Protein AF-A0A954YQ35-F1 (afdb_monomer_lite)

Secondary structure (DSSP, 8-state):
----------------------S--EEE--EEEESSEEETT---S-EEEEEEEEEGGGEEEEEEEETTBPPSEEEE-TTSEEEEEEEHHHHHTT--SEEEEEEEEEEETTS-EEEEEEEEEEEPP-PPPPP------------------PPPPPPPHHHHHHHHHHHHHHHHHHHHHHHHHHHH--HHHHHHHHHHHHHHHHHHHHHHHHTPPPS-S--STT--SSHHHHHHHHHHHHHHTS-HHHHHHHHHHHHHHHHHHHHHHTTT---HHHHHHHHHHHHHHHHHHHHHHHHHHHTT-----SSS-HHHHHHHHHS-S--TTSTTHHHHHHHHHHHTTS---TTHHHHHHT-

pLDDT: mean 74.59, std 22.52, range [25.97, 98.75]

Structure (mmCIF, N/CA/C/O backbone):
data_AF-A0A954YQ35-F1
#
_entry.id   AF-A0A954YQ35-F1
#
loop_
_atom_site.group_PDB
_atom_site.id
_atom_site.type_symbol
_atom_site.label_atom_id
_atom_site.label_alt_id
_atom_site.label_comp_id
_atom_site.label_asym_id
_atom_site.label_entity_id
_atom_site.label_seq_id
_atom_site.pdbx_PDB_ins_code
_atom_site.Cartn_x
_atom_site.Cartn_y
_atom_site.Cartn_z
_atom_site.occupancy
_atom_site.B_iso_or_equiv
_atom_site.auth_seq_id
_atom_site.auth_comp_id
_atom_site.auth_asym_id
_atom_site.auth_atom_id
_atom_site.pdbx_PDB_model_num
ATOM 1 N N . MET A 1 1 ? -97.016 19.511 -21.314 1.00 40.81 1 MET A N 1
ATOM 2 C CA . MET A 1 1 ? -96.467 18.906 -22.547 1.00 40.81 1 MET A CA 1
ATOM 3 C C . MET A 1 1 ? -95.152 19.591 -22.898 1.00 40.81 1 MET A C 1
ATOM 5 O O . MET A 1 1 ? -95.146 20.772 -23.203 1.00 40.81 1 MET A O 1
ATOM 9 N N . ILE A 1 2 ? -94.066 18.837 -22.720 1.00 43.50 2 ILE A N 1
ATOM 10 C CA . ILE A 1 2 ? -92.716 18.915 -23.306 1.00 43.50 2 ILE A CA 1
ATOM 11 C C . ILE A 1 2 ? -92.396 20.180 -24.131 1.00 43.50 2 ILE A C 1
ATOM 13 O O . ILE A 1 2 ? -92.925 20.364 -25.224 1.00 43.50 2 ILE A O 1
ATOM 17 N N . ARG A 1 3 ? -91.416 20.975 -23.680 1.00 43.41 3 ARG A N 1
ATOM 18 C CA . ARG A 1 3 ? -90.643 21.870 -24.557 1.00 43.41 3 ARG A CA 1
ATOM 19 C C . ARG A 1 3 ? -89.175 21.457 -24.540 1.00 43.41 3 ARG A C 1
ATOM 21 O O . ARG A 1 3 ? -88.519 21.494 -23.506 1.00 43.41 3 ARG A O 1
ATOM 28 N N . ARG A 1 4 ? -88.715 21.032 -25.719 1.00 45.62 4 ARG A N 1
ATOM 29 C CA . ARG A 1 4 ? -87.319 20.786 -26.091 1.00 45.62 4 ARG A CA 1
ATOM 30 C C . ARG A 1 4 ? -86.504 22.066 -25.893 1.00 45.62 4 ARG A C 1
ATOM 32 O O . ARG A 1 4 ? -86.928 23.113 -26.377 1.00 45.62 4 ARG A O 1
ATOM 39 N N . LEU A 1 5 ? -85.329 21.962 -25.277 1.00 38.88 5 LEU A N 1
ATOM 40 C CA . LEU A 1 5 ? -84.285 22.976 -25.393 1.00 38.88 5 LEU A CA 1
ATOM 41 C C . LEU A 1 5 ? -83.022 22.319 -25.951 1.00 38.88 5 LEU A C 1
ATOM 43 O O . LEU A 1 5 ? -82.557 21.294 -25.460 1.00 38.88 5 LEU A O 1
ATOM 47 N N . LEU A 1 6 ? -82.566 22.909 -27.049 1.00 38.19 6 LEU A N 1
ATOM 48 C CA . LEU A 1 6 ? -81.421 22.563 -27.875 1.00 38.19 6 LEU A CA 1
ATOM 49 C C . LEU A 1 6 ? -80.132 22.868 -27.090 1.00 38.19 6 LEU A C 1
ATOM 51 O O . LEU A 1 6 ? -79.944 24.007 -26.668 1.00 38.19 6 LEU A O 1
ATOM 55 N N . LEU A 1 7 ? -79.258 21.880 -26.891 1.00 36.44 7 LEU A N 1
ATOM 56 C CA . LEU A 1 7 ? -77.925 22.083 -26.315 1.00 36.44 7 LEU A CA 1
ATOM 57 C C . LEU A 1 7 ? -76.909 22.142 -27.459 1.00 36.44 7 LEU A C 1
ATOM 59 O O . LEU A 1 7 ? -76.747 21.185 -28.216 1.00 36.44 7 LEU A O 1
ATOM 63 N N . LEU A 1 8 ? -76.308 23.322 -27.611 1.00 36.72 8 LEU A N 1
ATOM 64 C CA . LEU A 1 8 ? -75.312 23.664 -28.617 1.00 36.72 8 LEU A CA 1
ATOM 65 C C . LEU A 1 8 ? -73.963 23.031 -28.246 1.00 36.72 8 LEU A C 1
ATOM 67 O O . LEU A 1 8 ? -73.513 23.138 -27.108 1.00 36.72 8 LEU A O 1
ATOM 71 N N . VAL A 1 9 ? -73.321 22.404 -29.226 1.00 37.88 9 VAL A N 1
ATOM 72 C CA . VAL A 1 9 ? -71.938 21.926 -29.155 1.00 37.88 9 VAL A CA 1
ATOM 73 C C . VAL A 1 9 ? -70.991 23.097 -29.430 1.00 37.88 9 VAL A C 1
ATOM 75 O O . VAL A 1 9 ? -71.122 23.765 -30.453 1.00 37.88 9 VAL A O 1
ATOM 78 N N . THR A 1 10 ? -69.996 23.286 -28.566 1.00 36.56 10 THR A N 1
ATOM 79 C CA . THR A 1 10 ? -68.746 24.008 -28.859 1.00 36.56 10 THR A CA 1
ATOM 80 C C . THR A 1 10 ? -67.579 23.173 -28.323 1.00 36.56 10 THR A C 1
ATOM 82 O O . THR A 1 10 ? -67.626 22.806 -27.147 1.00 36.56 10 THR A O 1
ATOM 85 N N . PRO A 1 11 ? -66.551 22.838 -29.126 1.00 39.44 11 PRO A N 1
ATOM 86 C CA . PRO A 1 11 ? -65.406 22.070 -28.652 1.00 39.44 11 PRO A CA 1
ATOM 87 C C . PRO A 1 11 ? -64.183 22.963 -28.362 1.00 39.44 11 PRO A C 1
ATOM 89 O O . PRO A 1 11 ? -64.094 24.077 -28.869 1.00 39.44 11 PRO A O 1
ATOM 92 N N . PHE A 1 12 ? -63.226 22.389 -27.618 1.00 33.44 12 PHE A N 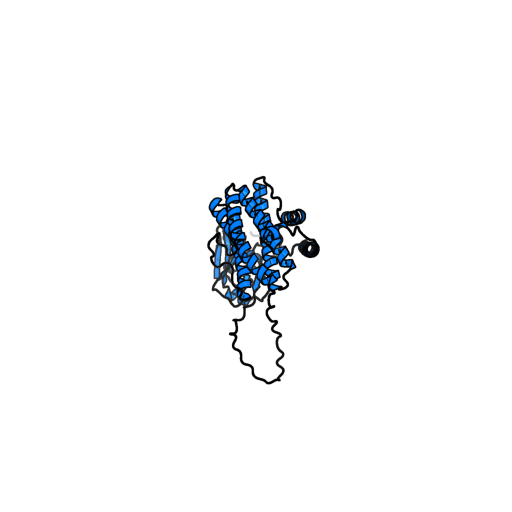1
ATOM 93 C CA . PHE A 1 12 ? -61.876 22.891 -27.291 1.00 33.44 12 PHE A CA 1
ATOM 94 C C . PHE A 1 12 ? -61.838 24.142 -26.388 1.00 33.44 12 PHE A C 1
ATOM 96 O O . PHE A 1 12 ? -62.494 25.139 -26.635 1.00 33.44 12 PHE A O 1
ATOM 103 N N . LEU A 1 13 ? -61.098 24.160 -25.279 1.00 32.53 13 LEU A N 1
ATOM 104 C CA . LEU A 1 13 ? -59.675 23.848 -25.179 1.00 32.53 13 LEU A CA 1
ATOM 105 C C . LEU A 1 13 ? -59.374 23.383 -23.738 1.00 32.53 13 LEU A C 1
ATOM 107 O O . LEU A 1 13 ? -59.338 24.196 -22.817 1.00 32.53 13 LEU A O 1
ATOM 111 N N . ALA A 1 14 ? -59.177 22.082 -23.516 1.00 35.38 14 ALA A N 1
ATOM 112 C CA . ALA A 1 14 ? -58.508 21.635 -22.299 1.00 35.38 14 ALA A CA 1
ATOM 113 C C . ALA A 1 14 ? -57.013 21.821 -22.548 1.00 35.38 14 ALA A C 1
ATOM 115 O O . ALA A 1 14 ? -56.425 21.105 -23.359 1.00 35.38 14 ALA A O 1
ATOM 116 N N . ALA A 1 15 ? -56.421 22.825 -21.903 1.00 36.75 15 ALA A N 1
ATOM 117 C CA . ALA A 1 15 ? -54.980 22.912 -21.770 1.00 36.75 15 ALA A CA 1
ATOM 118 C C . ALA A 1 15 ? -54.527 21.655 -21.020 1.00 36.75 15 ALA A C 1
ATOM 120 O O . ALA A 1 15 ? -54.595 21.582 -19.794 1.00 36.75 15 ALA A O 1
ATOM 121 N N . ALA A 1 16 ? -54.123 20.635 -21.774 1.00 36.16 16 ALA A N 1
ATOM 122 C CA . ALA A 1 16 ? -53.256 19.611 -21.247 1.00 36.16 16 ALA A CA 1
ATOM 123 C C . ALA A 1 16 ? -51.996 20.351 -20.801 1.00 36.16 16 ALA A C 1
ATOM 125 O O . ALA A 1 16 ? -51.229 20.843 -21.632 1.00 36.16 16 ALA A O 1
ATOM 126 N N . PHE A 1 17 ? -51.791 20.447 -19.489 1.00 36.22 17 PHE A N 1
ATOM 127 C CA . PHE A 1 17 ? -50.433 20.456 -18.983 1.00 36.22 17 PHE A CA 1
ATOM 128 C C . PHE A 1 17 ? -49.830 19.137 -19.454 1.00 36.22 17 PHE A C 1
ATOM 130 O O . PHE A 1 17 ? -49.983 18.090 -18.830 1.00 36.22 17 PHE A O 1
ATOM 137 N N . VAL A 1 18 ? -49.201 19.189 -20.625 1.00 38.31 18 VAL A N 1
ATOM 138 C CA . VAL A 1 18 ? -48.109 18.294 -20.942 1.00 38.31 18 VAL A CA 1
ATO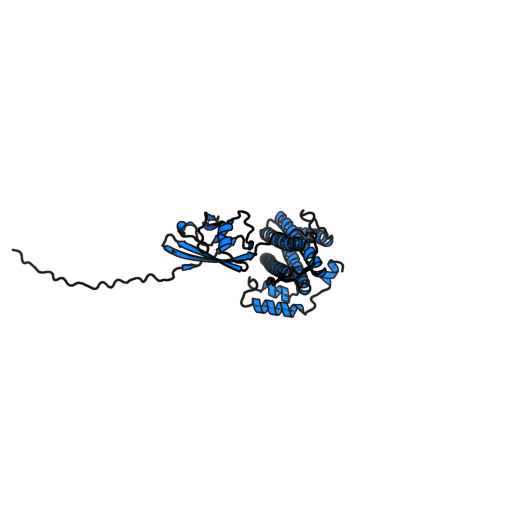M 139 C C . VAL A 1 18 ? -47.094 18.613 -19.857 1.00 38.31 18 VAL A C 1
ATOM 141 O O . VAL A 1 18 ? -46.374 19.606 -19.944 1.00 38.31 18 VAL A O 1
ATOM 144 N N . ASN A 1 19 ? -47.102 17.825 -18.780 1.00 38.88 19 ASN A N 1
ATOM 145 C CA . ASN A 1 19 ? -45.881 17.627 -18.026 1.00 38.88 19 ASN A CA 1
ATOM 146 C C . ASN A 1 19 ? -44.931 17.066 -19.073 1.00 38.88 19 ASN A C 1
ATOM 148 O O . ASN A 1 19 ? -45.033 15.899 -19.451 1.00 38.88 19 ASN A O 1
ATOM 152 N N . GLY A 1 20 ? -44.129 17.959 -19.656 1.00 36.94 20 GLY A N 1
ATOM 153 C CA . GLY A 1 20 ? -43.017 17.559 -20.483 1.00 36.94 20 GLY A CA 1
ATOM 154 C C . GLY A 1 20 ? -42.281 16.534 -19.652 1.00 36.94 20 GLY A C 1
ATOM 155 O O . GLY A 1 20 ? -41.862 16.850 -18.538 1.00 36.94 20 GLY A O 1
ATOM 156 N N . ALA A 1 21 ? -42.227 15.300 -20.151 1.00 40.00 21 ALA A N 1
ATOM 157 C CA . ALA A 1 21 ? -41.227 14.359 -19.709 1.00 40.00 21 ALA A CA 1
ATOM 158 C C . ALA A 1 21 ? -39.920 15.143 -19.780 1.00 40.00 21 ALA A C 1
ATOM 160 O O . ALA A 1 21 ? -39.483 15.532 -20.868 1.00 40.00 21 ALA A O 1
ATOM 161 N N . ARG A 1 22 ? -39.401 15.527 -18.612 1.00 44.22 22 ARG A N 1
ATOM 162 C CA . ARG A 1 22 ? -38.075 16.100 -18.546 1.00 44.22 22 ARG A CA 1
ATOM 163 C C . ARG A 1 22 ? -37.179 14.989 -19.064 1.00 44.22 22 ARG A C 1
ATOM 165 O O . ARG A 1 22 ? -37.134 13.906 -18.496 1.00 44.22 22 ARG A O 1
ATOM 172 N N . ALA A 1 23 ? -36.554 15.237 -20.207 1.00 43.75 23 ALA A N 1
ATOM 173 C CA . ALA A 1 23 ? -35.266 14.630 -20.449 1.00 43.75 23 ALA A CA 1
ATOM 174 C C . ALA A 1 23 ? -34.418 14.964 -19.214 1.00 43.75 23 ALA A C 1
ATOM 176 O O . ALA A 1 23 ? -34.401 16.139 -18.836 1.00 43.75 23 ALA A O 1
ATOM 177 N N . ASP A 1 24 ? -33.783 13.950 -18.622 1.00 53.06 24 ASP A N 1
ATOM 178 C CA . ASP A 1 24 ? -32.748 14.072 -17.581 1.00 53.06 24 ASP A CA 1
ATOM 179 C C . ASP A 1 24 ? -33.171 13.910 -16.100 1.00 53.06 24 ASP A C 1
ATOM 181 O O . ASP A 1 24 ? -32.799 14.727 -15.267 1.00 53.06 24 ASP A O 1
ATOM 185 N N . ASP A 1 25 ? -33.885 12.834 -15.740 1.00 66.31 25 ASP A N 1
ATOM 186 C CA . ASP A 1 25 ? -33.857 12.317 -14.352 1.00 66.31 25 ASP A CA 1
ATOM 187 C C . ASP A 1 25 ? -33.024 11.020 -14.317 1.00 66.31 25 ASP A C 1
ATOM 189 O O . ASP A 1 25 ? -33.537 9.913 -14.127 1.00 66.31 25 ASP A O 1
ATOM 193 N N . THR A 1 26 ? -31.722 11.162 -14.584 1.00 71.56 26 THR A N 1
ATOM 194 C CA . THR A 1 26 ? -30.732 10.095 -14.388 1.00 71.56 26 THR A CA 1
ATOM 195 C C . THR A 1 26 ? -30.228 10.143 -12.948 1.00 71.56 26 THR A C 1
ATOM 197 O O . THR A 1 26 ? -29.709 11.161 -12.490 1.00 71.56 26 THR A O 1
ATOM 200 N N . VAL A 1 27 ? -30.372 9.036 -12.226 1.00 80.25 27 VAL A N 1
ATOM 201 C CA . VAL A 1 27 ? -29.815 8.846 -10.887 1.00 80.25 27 VAL A CA 1
ATOM 202 C C . VAL A 1 27 ? -28.359 8.418 -11.026 1.00 80.25 27 VAL A C 1
ATOM 204 O O . VAL A 1 27 ? -28.076 7.315 -11.492 1.00 80.25 27 VAL A O 1
ATOM 207 N N . TYR A 1 28 ? -27.433 9.282 -10.619 1.00 85.69 28 TYR A N 1
ATOM 208 C CA . TYR A 1 28 ? -26.022 8.916 -10.558 1.00 85.69 28 TYR A CA 1
ATOM 209 C C . TYR A 1 28 ? -25.751 8.066 -9.319 1.00 85.69 28 TYR A C 1
ATOM 211 O O . TYR A 1 28 ? -26.199 8.417 -8.227 1.00 85.69 28 TYR A O 1
ATOM 219 N N . ILE A 1 29 ? -25.057 6.950 -9.517 1.00 84.44 29 ILE A N 1
ATOM 220 C CA . ILE A 1 29 ? -24.751 5.959 -8.484 1.00 84.44 29 ILE A CA 1
ATOM 221 C C . ILE A 1 29 ? -23.240 5.760 -8.390 1.00 84.44 29 ILE A C 1
ATOM 223 O O . ILE A 1 29 ? -22.529 5.845 -9.398 1.00 84.44 29 ILE A O 1
ATOM 227 N N . ASP A 1 30 ? -22.755 5.456 -7.193 1.00 81.44 30 ASP A N 1
ATOM 228 C CA . ASP A 1 30 ? -21.366 5.062 -7.001 1.00 81.44 30 ASP A CA 1
ATOM 229 C C . ASP A 1 30 ? -21.195 3.618 -7.464 1.00 81.44 30 ASP A C 1
ATOM 231 O O . ASP A 1 30 ? -21.987 2.731 -7.126 1.00 81.44 30 ASP A O 1
ATOM 235 N N . VAL A 1 31 ? -20.148 3.367 -8.252 1.00 85.94 31 VAL A N 1
ATOM 236 C CA . VAL A 1 31 ? -19.819 2.026 -8.734 1.00 85.94 31 VAL A CA 1
ATOM 237 C C . VAL A 1 31 ? -18.349 1.718 -8.505 1.00 85.94 31 VAL A C 1
ATOM 239 O O . VAL A 1 31 ? -17.490 2.579 -8.653 1.00 85.94 31 VAL A O 1
ATOM 242 N N . GLN A 1 32 ? -18.067 0.469 -8.146 1.00 87.12 32 GLN A N 1
ATOM 243 C CA . GLN A 1 32 ? -16.709 -0.042 -7.994 1.00 87.12 32 GLN A CA 1
ATOM 244 C C . GLN A 1 32 ? -16.572 -1.356 -8.760 1.00 87.12 32 GLN A C 1
ATOM 246 O O . GLN A 1 32 ? -17.293 -2.326 -8.497 1.00 87.12 32 GLN A O 1
ATOM 251 N N . ILE A 1 33 ? -15.629 -1.403 -9.695 1.00 91.06 33 ILE A N 1
ATOM 252 C CA . ILE A 1 33 ? -15.391 -2.541 -10.579 1.00 91.06 33 ILE A CA 1
ATOM 253 C C . ILE A 1 33 ? -14.210 -3.356 -10.060 1.00 91.06 33 ILE A C 1
ATOM 255 O O . ILE A 1 33 ? -13.126 -2.852 -9.779 1.00 91.06 33 ILE A O 1
ATOM 259 N N . SER A 1 34 ? -14.431 -4.661 -9.921 1.00 85.12 34 SER A N 1
ATOM 260 C CA . SER A 1 34 ? -13.433 -5.629 -9.470 1.00 85.12 34 SER A CA 1
ATOM 261 C C . SER A 1 34 ? -13.343 -6.809 -10.444 1.00 85.12 34 SER A C 1
ATOM 263 O O . SER A 1 34 ? -14.370 -7.419 -10.738 1.00 85.12 34 SER A O 1
ATOM 265 N N . PRO A 1 35 ? -12.149 -7.194 -10.918 1.00 85.56 35 PRO A N 1
ATOM 266 C CA . PRO A 1 35 ? -10.861 -6.580 -10.605 1.00 85.56 35 PRO A CA 1
ATOM 267 C C . PRO A 1 35 ? -10.713 -5.194 -11.254 1.00 85.56 35 PRO A C 1
ATOM 269 O O . PRO A 1 35 ? -11.232 -4.950 -12.339 1.00 85.56 35 PRO A O 1
ATOM 272 N N . SER A 1 36 ? -9.960 -4.306 -10.601 1.00 78.44 36 SER A N 1
ATOM 273 C CA . SER A 1 36 ? -9.600 -2.988 -11.147 1.00 78.44 36 SER A CA 1
ATOM 274 C C . SER A 1 36 ? -8.485 -3.061 -12.199 1.00 78.44 36 SER A C 1
ATOM 276 O O . SER A 1 36 ? -8.171 -2.063 -12.843 1.00 78.44 36 SER A O 1
ATOM 278 N N . ASN A 1 37 ? -7.898 -4.247 -12.399 1.00 73.88 37 ASN A N 1
ATOM 279 C CA . ASN A 1 37 ? -6.911 -4.545 -13.430 1.00 73.88 37 ASN A CA 1
ATOM 280 C C . ASN A 1 37 ? -7.372 -5.753 -14.256 1.00 73.88 37 ASN A C 1
ATOM 282 O O . ASN A 1 37 ? -7.660 -6.811 -13.696 1.00 73.88 37 ASN A O 1
ATOM 286 N N . ILE A 1 38 ? -7.386 -5.617 -15.579 1.00 75.25 38 ILE A N 1
ATOM 287 C CA . ILE A 1 38 ? -7.663 -6.701 -16.526 1.00 75.25 38 ILE A CA 1
ATOM 288 C C . ILE A 1 38 ? -6.468 -6.841 -17.463 1.00 75.25 38 ILE A C 1
ATOM 290 O O . ILE A 1 38 ? -6.041 -5.864 -18.072 1.00 75.25 38 ILE A O 1
ATOM 294 N N . VAL A 1 39 ? -5.934 -8.056 -17.590 1.00 74.25 39 VAL A N 1
ATOM 295 C CA . VAL A 1 39 ? -4.918 -8.385 -18.597 1.00 74.25 39 VAL A CA 1
ATOM 296 C C . VAL A 1 39 ? -5.623 -9.049 -19.771 1.00 74.25 39 VAL A C 1
ATOM 298 O O . VAL A 1 39 ? -6.208 -10.115 -19.604 1.00 74.25 39 VAL A O 1
ATOM 301 N N . LEU A 1 40 ? -5.583 -8.415 -20.943 1.00 72.50 40 LEU A N 1
ATOM 302 C CA . LEU A 1 40 ? -6.211 -8.946 -22.153 1.00 72.50 40 LEU A CA 1
ATOM 303 C C . LEU A 1 40 ? -5.578 -10.288 -22.530 1.00 72.50 40 LEU A C 1
ATOM 305 O O . LEU A 1 40 ? -4.365 -10.435 -22.435 1.00 72.50 40 LEU A O 1
ATOM 309 N N . GLY A 1 41 ? -6.384 -11.256 -22.966 1.00 66.00 41 GLY A N 1
ATOM 310 C CA . GLY A 1 41 ? -5.882 -12.560 -23.422 1.00 66.00 41 GLY A CA 1
ATOM 311 C C . GLY A 1 41 ? -5.583 -13.558 -22.297 1.00 66.00 41 GLY A C 1
ATOM 312 O O . GLY A 1 41 ? -5.393 -14.744 -22.569 1.00 66.00 41 GLY A O 1
ATOM 313 N N . LEU A 1 42 ? -5.632 -13.121 -21.033 1.00 62.91 42 LEU A N 1
ATOM 314 C CA . LEU A 1 42 ? -5.534 -13.973 -19.847 1.00 62.91 42 LEU A CA 1
ATOM 315 C C . LEU A 1 42 ? -6.900 -14.098 -19.152 1.00 62.91 42 LEU A C 1
ATOM 317 O O . LEU A 1 42 ? -7.080 -13.675 -18.005 1.00 62.91 42 LEU A O 1
ATOM 321 N N . ASP A 1 43 ? -7.856 -14.745 -19.826 1.00 64.69 43 ASP A N 1
ATOM 322 C CA . ASP A 1 43 ? -9.132 -15.118 -19.208 1.00 64.69 43 ASP A CA 1
ATOM 323 C C . ASP A 1 43 ? -8.922 -16.315 -18.263 1.00 64.69 43 ASP A C 1
ATOM 325 O O . ASP A 1 43 ? -8.722 -17.456 -18.686 1.00 64.69 43 ASP A O 1
ATOM 329 N N . LYS A 1 44 ? -8.968 -16.056 -16.952 1.00 60.69 44 LYS A N 1
ATOM 330 C CA . LYS A 1 44 ? -8.910 -17.096 -15.907 1.00 60.69 44 LYS A CA 1
ATOM 331 C C . LYS A 1 44 ? -10.296 -17.660 -15.558 1.00 60.69 44 LYS A C 1
ATOM 333 O O . LYS A 1 44 ? -10.437 -18.362 -14.558 1.00 60.69 44 LYS A O 1
ATOM 338 N N . GLY A 1 45 ? -11.333 -17.330 -16.332 1.00 61.41 45 GLY A N 1
ATOM 339 C CA . GLY A 1 45 ? -12.729 -17.655 -16.040 1.00 61.41 45 GLY A CA 1
ATOM 340 C C . GLY A 1 45 ? -13.299 -16.866 -14.857 1.00 61.41 45 GLY A C 1
ATOM 341 O O . GLY A 1 45 ? -14.314 -17.268 -14.282 1.00 61.41 45 GLY A O 1
ATOM 342 N N . ALA A 1 46 ? -12.639 -15.774 -14.460 1.00 69.81 46 ALA A N 1
ATOM 343 C CA . ALA A 1 46 ? -13.082 -14.928 -13.363 1.00 69.81 46 ALA A CA 1
ATOM 344 C C . ALA A 1 46 ? -14.224 -13.998 -13.811 1.00 69.81 46 ALA A C 1
ATOM 346 O O . ALA A 1 46 ? -14.495 -13.807 -14.997 1.00 69.81 46 ALA A O 1
ATOM 347 N N . ALA A 1 47 ? -14.951 -13.450 -12.840 1.00 83.38 47 ALA A N 1
ATOM 348 C CA . ALA A 1 47 ? -16.043 -12.523 -13.105 1.00 83.38 47 ALA A CA 1
ATOM 349 C C . ALA A 1 47 ? -15.584 -11.087 -12.874 1.00 83.38 47 ALA A C 1
ATOM 351 O O . ALA A 1 47 ? -15.025 -10.793 -11.816 1.00 83.38 47 ALA A O 1
ATOM 352 N N . VAL A 1 48 ? -15.930 -10.191 -13.796 1.00 90.81 48 VAL A N 1
ATOM 353 C CA . VAL A 1 48 ? -15.902 -8.751 -13.529 1.00 90.81 48 VAL A CA 1
ATOM 354 C C . VAL A 1 48 ? -17.145 -8.433 -12.703 1.00 90.81 48 VAL A C 1
ATOM 356 O O . VAL A 1 48 ? -18.275 -8.623 -13.152 1.00 90.81 48 VAL A O 1
ATOM 359 N N . THR A 1 49 ? -16.940 -8.052 -11.449 1.00 92.38 49 THR A N 1
ATOM 360 C CA . THR A 1 49 ? -17.981 -7.775 -10.459 1.00 92.38 49 THR A CA 1
ATOM 361 C C . THR A 1 49 ? -18.083 -6.273 -10.249 1.00 92.38 49 THR A C 1
ATOM 363 O O . THR A 1 49 ? -17.084 -5.624 -9.959 1.00 92.38 49 THR A O 1
ATOM 366 N N . VAL A 1 50 ? -19.292 -5.735 -10.369 1.00 95.75 50 VAL A N 1
ATOM 367 C CA . VAL A 1 50 ? -19.596 -4.324 -10.138 1.00 95.75 50 VAL A CA 1
ATOM 368 C C . VAL A 1 50 ? -20.390 -4.215 -8.845 1.00 95.75 50 VAL A C 1
ATOM 370 O O . VAL A 1 50 ? -21.476 -4.791 -8.737 1.00 95.75 50 VAL A O 1
ATOM 373 N N . HIS A 1 51 ? -19.821 -3.523 -7.864 1.00 94.62 51 HIS A N 1
ATOM 374 C CA . HIS A 1 51 ? -20.485 -3.124 -6.627 1.00 94.62 51 HIS A CA 1
ATOM 375 C C . HIS A 1 51 ? -21.104 -1.746 -6.810 1.00 94.62 51 HIS A C 1
ATOM 377 O O . HIS A 1 51 ? -20.539 -0.926 -7.529 1.00 94.62 51 HIS A O 1
ATOM 383 N N . THR A 1 52 ? -22.254 -1.509 -6.183 1.00 94.31 52 THR A N 1
ATOM 384 C CA . THR A 1 52 ? -22.984 -0.244 -6.304 1.00 94.31 52 THR A CA 1
ATOM 385 C C . THR A 1 52 ? -23.548 0.205 -4.960 1.00 94.31 52 THR A C 1
ATOM 387 O O . THR A 1 52 ? -23.649 -0.603 -4.032 1.00 94.31 52 THR A O 1
ATOM 390 N N . ASP A 1 53 ? -23.963 1.464 -4.865 1.00 91.75 53 ASP A N 1
ATOM 391 C CA . ASP A 1 53 ? -24.714 2.008 -3.728 1.00 91.75 53 ASP A CA 1
ATOM 392 C C . ASP A 1 53 ? -26.243 2.060 -3.957 1.00 91.75 53 ASP A C 1
ATOM 394 O O . ASP A 1 53 ? -26.992 2.449 -3.059 1.00 91.75 53 ASP A O 1
ATOM 398 N N . ILE A 1 54 ? -26.737 1.607 -5.119 1.00 91.69 54 ILE A N 1
ATOM 399 C CA . ILE A 1 54 ? -28.176 1.541 -5.411 1.00 91.69 54 ILE A CA 1
ATOM 400 C C . ILE A 1 54 ? -28.819 0.279 -4.830 1.00 91.69 54 ILE A C 1
ATOM 402 O O . ILE A 1 54 ? -28.332 -0.840 -5.004 1.00 91.69 54 ILE A O 1
ATOM 406 N N . ALA A 1 55 ? -29.972 0.439 -4.179 1.00 95.38 55 ALA A N 1
ATOM 407 C CA . ALA A 1 55 ? -30.719 -0.669 -3.596 1.00 95.38 55 ALA A CA 1
ATOM 408 C C . ALA A 1 55 ? -31.163 -1.685 -4.666 1.00 95.38 55 ALA A C 1
ATOM 410 O O . ALA A 1 55 ? -31.867 -1.361 -5.619 1.00 95.38 55 ALA A O 1
ATOM 411 N N . PHE A 1 56 ? -30.841 -2.964 -4.471 1.00 96.44 56 PHE A N 1
ATOM 412 C CA . PHE A 1 56 ? -31.204 -4.036 -5.403 1.00 96.44 56 PHE A CA 1
ATOM 413 C C . PHE A 1 56 ? -32.722 -4.149 -5.621 1.00 96.44 56 PHE A C 1
ATOM 415 O O . PHE A 1 56 ? -33.178 -4.553 -6.690 1.00 96.44 56 PHE A O 1
ATOM 422 N N . SER A 1 57 ? -33.515 -3.800 -4.605 1.00 95.44 57 SER A N 1
ATOM 423 C CA . SER A 1 57 ? -34.978 -3.866 -4.634 1.00 95.44 57 SER A CA 1
ATOM 424 C C . SER A 1 57 ? -35.632 -2.830 -5.547 1.00 95.44 57 SER A C 1
ATOM 426 O O . SER A 1 57 ? -36.775 -3.052 -5.943 1.00 95.44 57 SER A O 1
ATOM 428 N N . THR A 1 58 ? -34.946 -1.734 -5.886 1.00 93.81 58 THR A N 1
ATOM 429 C CA . THR A 1 58 ? -35.495 -0.652 -6.719 1.00 93.81 58 THR A CA 1
ATOM 430 C C . THR A 1 58 ? -35.151 -0.812 -8.197 1.00 93.81 58 THR A C 1
ATOM 432 O O . THR A 1 58 ? -35.747 -0.142 -9.030 1.00 93.81 58 THR A O 1
ATOM 435 N N . VAL A 1 59 ? -34.237 -1.719 -8.550 1.00 95.62 59 VAL A N 1
ATOM 436 C CA . VAL A 1 59 ? -33.714 -1.894 -9.914 1.00 95.62 59 VAL A CA 1
ATOM 437 C C . VAL A 1 59 ? -34.593 -2.833 -10.756 1.00 95.62 59 VAL A C 1
ATOM 439 O O . VAL A 1 59 ? -34.964 -3.925 -10.311 1.00 95.62 59 VAL A O 1
ATOM 442 N N . ASP A 1 60 ? -34.879 -2.460 -12.011 1.00 94.44 60 ASP A N 1
ATOM 443 C CA . ASP A 1 60 ? -35.333 -3.397 -13.045 1.00 94.44 60 ASP A CA 1
ATOM 444 C C . ASP A 1 60 ? -34.130 -4.162 -13.610 1.00 94.44 60 ASP A C 1
ATOM 446 O O . ASP A 1 60 ? -33.397 -3.721 -14.498 1.00 94.44 60 ASP A O 1
ATOM 450 N N . ARG A 1 61 ? -33.947 -5.372 -13.088 1.00 93.19 61 ARG A N 1
ATOM 451 C CA . ARG A 1 61 ? -32.790 -6.233 -13.357 1.00 93.19 61 ARG A CA 1
ATOM 452 C C . ARG A 1 61 ? -32.629 -6.629 -14.824 1.00 93.19 61 ARG A C 1
ATOM 454 O O . ARG A 1 61 ? -31.528 -7.009 -15.204 1.00 93.19 61 ARG A O 1
ATOM 461 N N . ASN A 1 62 ? -33.688 -6.560 -15.634 1.00 93.00 62 ASN A N 1
ATOM 462 C CA . ASN A 1 62 ? -33.609 -6.913 -17.055 1.00 93.00 62 ASN A CA 1
ATOM 463 C C . ASN A 1 62 ? -32.943 -5.821 -17.901 1.00 93.00 62 ASN A C 1
ATOM 465 O O . ASN A 1 62 ? -32.656 -6.047 -19.073 1.00 93.00 62 ASN A O 1
ATOM 469 N N . THR A 1 63 ? -32.728 -4.643 -17.317 1.00 95.44 63 THR A N 1
ATOM 470 C CA . THR A 1 63 ? -32.219 -3.459 -18.016 1.00 95.44 63 THR A CA 1
ATOM 471 C C . THR A 1 63 ? -30.775 -3.118 -17.647 1.00 95.44 63 THR A C 1
ATOM 473 O O . THR A 1 63 ? -30.187 -2.245 -18.276 1.00 95.44 63 THR A O 1
ATOM 476 N N . VAL A 1 64 ? -30.198 -3.808 -16.654 1.00 96.56 64 VAL A N 1
ATOM 477 C CA . VAL A 1 64 ? -28.827 -3.573 -16.175 1.00 96.56 64 VAL A CA 1
ATOM 478 C C . VAL A 1 64 ? -27.823 -3.924 -17.273 1.00 96.56 64 VAL A C 1
ATOM 480 O O . VAL A 1 64 ? -27.844 -5.045 -17.786 1.00 96.56 64 VAL A O 1
ATOM 483 N N . ALA A 1 65 ? -26.904 -3.010 -17.579 1.00 94.69 65 ALA A N 1
ATOM 484 C CA . ALA A 1 65 ? -25.822 -3.241 -18.528 1.00 94.69 65 ALA A CA 1
ATOM 485 C C . ALA A 1 65 ? -24.521 -2.535 -18.115 1.00 94.69 65 ALA A C 1
ATOM 487 O O . ALA A 1 65 ? -24.562 -1.434 -17.583 1.00 94.69 65 ALA A O 1
ATOM 488 N N . LEU A 1 66 ? -23.363 -3.141 -18.394 1.00 96.12 66 LEU A N 1
ATOM 489 C CA . LEU A 1 66 ? -22.038 -2.528 -18.239 1.00 96.12 66 LEU A CA 1
ATOM 490 C C . LEU A 1 66 ? -21.470 -2.217 -19.621 1.00 96.12 66 LEU A C 1
ATOM 492 O O . LEU A 1 66 ? -21.127 -3.130 -20.370 1.00 96.12 66 LEU A O 1
ATOM 496 N N . SER A 1 67 ? -21.424 -0.939 -19.986 1.00 91.94 67 SER A N 1
ATOM 497 C CA . SER A 1 67 ? -21.022 -0.465 -21.315 1.00 91.94 67 SER A CA 1
ATOM 498 C C . SER A 1 67 ? -21.741 -1.215 -22.451 1.00 91.94 67 SER A C 1
ATOM 500 O O . SER A 1 67 ? -21.159 -1.511 -23.492 1.00 91.94 67 SER A O 1
ATOM 502 N N . GLY A 1 68 ? -23.019 -1.556 -22.233 1.00 88.12 68 GLY A N 1
ATOM 503 C CA . GLY A 1 68 ? -23.864 -2.304 -23.173 1.00 88.12 68 GLY A CA 1
ATOM 504 C C . GLY A 1 68 ? -23.835 -3.833 -23.030 1.00 88.12 68 GLY A C 1
ATOM 505 O O . GLY A 1 68 ? -24.616 -4.507 -23.700 1.00 88.12 68 GLY A O 1
ATOM 506 N N . LEU A 1 69 ? -22.993 -4.396 -22.159 1.00 93.19 69 LEU A N 1
ATOM 507 C CA . LEU A 1 69 ? -22.958 -5.834 -21.866 1.00 93.19 69 LEU A CA 1
ATOM 508 C C . LEU A 1 69 ? -23.979 -6.194 -20.787 1.00 93.19 69 LEU A C 1
ATOM 510 O O . LEU A 1 69 ? -24.044 -5.521 -19.765 1.00 93.19 69 LEU A O 1
ATOM 514 N N . ALA A 1 70 ? -24.742 -7.271 -20.972 1.00 93.50 70 ALA A N 1
ATOM 515 C CA . ALA A 1 70 ? -25.685 -7.749 -19.961 1.00 93.50 70 ALA A CA 1
ATOM 516 C C . ALA A 1 70 ? -24.969 -8.596 -18.887 1.00 93.50 70 ALA A C 1
ATOM 518 O O . ALA A 1 70 ? -24.107 -9.411 -19.225 1.00 93.50 70 ALA A O 1
ATOM 519 N N . PRO A 1 71 ? -25.323 -8.465 -17.596 1.00 94.56 71 PRO A N 1
ATOM 520 C CA . PRO A 1 71 ? -24.758 -9.311 -16.555 1.00 94.56 71 PRO A CA 1
ATOM 521 C C . PRO A 1 71 ? -25.279 -10.744 -16.684 1.00 94.56 71 PRO A C 1
ATOM 523 O O . PRO A 1 71 ? -26.457 -10.973 -16.960 1.00 94.56 71 PRO A O 1
ATOM 526 N N . TYR A 1 72 ? -24.433 -11.731 -16.386 1.00 90.94 72 TYR A N 1
ATOM 527 C CA . TYR A 1 72 ? -24.886 -13.122 -16.270 1.00 90.94 72 TYR A CA 1
ATOM 528 C C . TYR A 1 72 ? -25.496 -13.417 -14.889 1.00 90.94 72 TYR A C 1
ATOM 530 O O . TYR A 1 72 ? -26.153 -14.444 -14.705 1.00 90.94 72 TYR A O 1
ATOM 538 N N . LEU A 1 73 ? -25.259 -12.542 -13.904 1.00 92.00 73 LEU A N 1
ATOM 539 C CA . LEU A 1 73 ? -25.820 -12.633 -12.559 1.00 92.00 73 LEU A CA 1
ATOM 540 C C . LEU A 1 73 ? -25.976 -11.239 -11.946 1.00 92.00 73 LEU A C 1
ATOM 542 O O . LEU A 1 73 ? -25.042 -10.442 -11.961 1.00 92.00 73 LEU A O 1
ATOM 546 N N . THR A 1 74 ? -27.120 -10.990 -11.313 1.00 95.88 74 THR A N 1
ATOM 547 C CA . THR A 1 74 ? -27.323 -9.859 -10.400 1.00 95.88 74 THR A CA 1
ATOM 548 C C . THR A 1 74 ? -27.825 -10.366 -9.054 1.00 95.88 74 THR A C 1
ATOM 550 O O . THR A 1 74 ? -28.568 -11.349 -8.983 1.00 95.88 74 THR A O 1
ATOM 553 N N . LYS A 1 75 ? -27.395 -9.729 -7.965 1.00 94.00 75 LYS A N 1
ATOM 554 C CA . LYS A 1 75 ? -27.835 -10.058 -6.604 1.00 94.00 75 LYS A CA 1
ATOM 555 C C . LYS A 1 75 ? -27.776 -8.837 -5.693 1.00 94.00 75 LYS A C 1
ATOM 557 O O . LYS A 1 75 ? -27.095 -7.870 -6.015 1.00 94.00 75 LYS A O 1
ATOM 562 N N . ALA A 1 76 ? -28.435 -8.933 -4.545 1.00 92.25 76 ALA A N 1
ATOM 563 C CA . ALA A 1 76 ? -28.182 -8.033 -3.430 1.00 92.25 76 ALA A CA 1
ATOM 564 C C . ALA A 1 76 ? -26.880 -8.427 -2.711 1.00 92.25 76 ALA A C 1
ATOM 566 O O . ALA A 1 76 ? -26.586 -9.622 -2.561 1.00 92.25 76 ALA A O 1
ATOM 567 N N . ASP A 1 77 ? -26.106 -7.444 -2.263 1.00 84.12 77 ASP A N 1
ATOM 568 C CA . ASP A 1 77 ? -25.074 -7.648 -1.249 1.00 84.12 77 ASP A CA 1
ATOM 569 C C . ASP A 1 77 ? -25.665 -7.723 0.170 1.00 84.12 77 ASP A C 1
ATOM 571 O O . ASP A 1 77 ? -26.881 -7.778 0.365 1.00 84.12 77 ASP A O 1
ATOM 575 N N . ILE A 1 78 ? -24.789 -7.756 1.179 1.00 79.62 78 ILE A N 1
ATOM 576 C CA . ILE A 1 78 ? -25.192 -7.844 2.589 1.00 79.62 78 ILE A CA 1
ATOM 577 C C . ILE A 1 78 ? -25.925 -6.592 3.087 1.00 79.62 78 ILE A C 1
ATOM 579 O O . ILE A 1 78 ? -26.638 -6.670 4.084 1.00 79.62 78 ILE A O 1
ATOM 583 N N . THR A 1 79 ? -25.756 -5.456 2.410 1.00 86.06 79 THR A N 1
ATOM 584 C CA . THR A 1 79 ? -26.427 -4.186 2.712 1.00 86.06 79 THR A CA 1
ATOM 585 C C . THR A 1 79 ? -27.695 -3.973 1.886 1.00 86.06 79 THR A C 1
ATOM 587 O O . THR A 1 79 ? -28.440 -3.033 2.144 1.00 86.06 79 THR A O 1
ATOM 590 N N . GLY A 1 80 ? -27.996 -4.880 0.953 1.00 87.56 80 GLY A N 1
ATOM 591 C CA . GLY A 1 80 ? -29.170 -4.810 0.090 1.00 87.56 80 GLY A CA 1
ATOM 592 C C . GLY A 1 80 ? -28.935 -4.082 -1.235 1.00 87.56 80 GLY A C 1
ATOM 593 O O . GLY A 1 80 ? -29.897 -3.898 -1.980 1.00 87.56 80 GLY A O 1
ATOM 594 N N . ASN A 1 81 ? -27.696 -3.703 -1.556 1.00 94.44 81 ASN A N 1
ATOM 595 C CA . ASN A 1 81 ? -27.353 -2.971 -2.774 1.00 94.44 81 ASN A CA 1
ATOM 596 C C . ASN A 1 81 ? -27.074 -3.914 -3.946 1.00 94.44 81 ASN A C 1
ATOM 598 O O . ASN A 1 81 ? -26.747 -5.091 -3.763 1.00 94.44 81 ASN A O 1
ATOM 602 N N . LEU A 1 82 ? -27.241 -3.411 -5.167 1.00 96.88 82 LEU A N 1
ATOM 603 C CA . LEU A 1 82 ? -27.028 -4.173 -6.388 1.00 96.88 82 LEU A CA 1
ATOM 604 C C . LEU A 1 82 ? -25.547 -4.545 -6.538 1.00 96.88 82 LEU A C 1
ATOM 606 O O . LEU A 1 82 ? -24.651 -3.704 -6.512 1.00 96.88 82 LEU A O 1
ATOM 610 N N . VAL A 1 83 ? -25.317 -5.828 -6.797 1.00 94.75 83 VAL A N 1
ATOM 611 C CA . VAL A 1 83 ? -24.061 -6.359 -7.320 1.00 94.75 83 VAL A CA 1
ATOM 612 C C . VAL A 1 83 ? -24.346 -7.068 -8.635 1.00 94.75 83 VAL A C 1
ATOM 61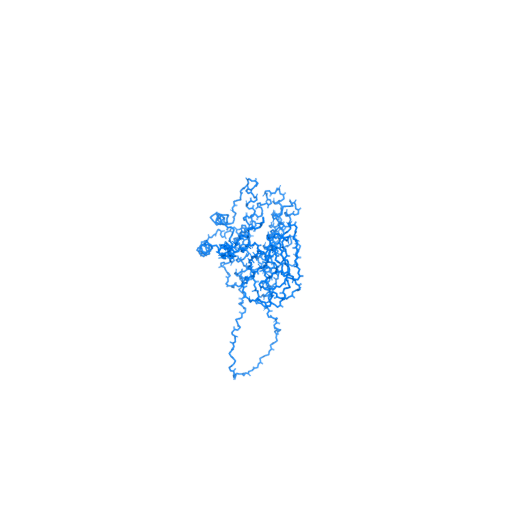4 O O . VAL A 1 83 ? -25.179 -7.980 -8.687 1.00 94.75 83 VAL A O 1
ATOM 617 N N . ALA A 1 84 ? -23.630 -6.685 -9.687 1.00 95.81 84 ALA A N 1
ATOM 618 C CA . ALA A 1 84 ? -23.740 -7.274 -11.019 1.00 95.81 84 ALA A CA 1
ATOM 619 C C . ALA A 1 84 ? -22.441 -7.995 -11.403 1.00 95.81 84 ALA A C 1
ATOM 621 O O . ALA A 1 84 ? -21.348 -7.513 -11.115 1.00 95.81 84 ALA A O 1
ATOM 622 N N . LYS A 1 85 ? -22.546 -9.169 -12.034 1.00 93.19 85 LYS A N 1
ATOM 623 C CA . LYS A 1 85 ? -21.397 -9.947 -12.511 1.00 93.19 85 LYS A CA 1
ATOM 624 C C . LYS A 1 85 ? -21.446 -10.147 -14.018 1.00 93.19 85 LYS A C 1
ATOM 626 O O . LYS A 1 85 ? -22.457 -10.591 -14.564 1.00 93.19 85 LYS A O 1
ATOM 631 N N . PHE A 1 86 ? -20.310 -9.891 -14.650 1.00 94.81 86 PHE A N 1
ATOM 632 C CA . PHE A 1 86 ? -20.075 -9.967 -16.086 1.00 94.81 86 PHE A CA 1
ATOM 633 C C . PHE A 1 86 ? -18.971 -10.983 -16.367 1.00 94.81 86 PHE A C 1
ATOM 635 O O . PHE A 1 86 ? -18.086 -11.209 -15.533 1.00 94.81 86 PHE A O 1
ATOM 642 N N . ARG A 1 87 ? -19.038 -11.646 -17.523 1.00 90.12 87 ARG A N 1
ATOM 643 C CA . ARG A 1 87 ? -17.993 -12.589 -17.931 1.00 90.12 87 ARG A CA 1
ATOM 644 C C . ARG A 1 87 ? -16.764 -11.794 -18.345 1.00 90.12 87 ARG A C 1
ATOM 646 O O . ARG A 1 87 ? -16.887 -10.881 -19.157 1.00 90.12 87 ARG A O 1
ATOM 653 N N . GLN A 1 88 ? -15.595 -12.143 -17.812 1.00 84.31 88 GLN A N 1
ATOM 654 C CA . GLN A 1 88 ? -14.362 -11.425 -18.125 1.00 84.31 88 GLN A CA 1
ATOM 655 C C . GLN A 1 88 ? -14.072 -11.416 -19.634 1.00 84.31 88 GLN A C 1
ATOM 657 O O . GLN A 1 88 ? -13.779 -10.355 -20.167 1.00 84.31 88 GLN A O 1
ATOM 662 N N . SER A 1 89 ? -14.282 -12.526 -20.346 1.00 81.19 89 SER A N 1
ATOM 663 C CA . SER A 1 89 ? -14.111 -12.601 -21.809 1.00 81.19 89 SER A CA 1
ATOM 664 C C . SER A 1 89 ? -14.984 -11.619 -22.602 1.00 81.19 89 SER A C 1
ATOM 666 O O . SER A 1 89 ? -14.540 -11.087 -23.616 1.00 81.19 89 SER A O 1
ATOM 668 N N . GLU A 1 90 ? -16.221 -11.363 -22.167 1.00 88.12 90 GLU A N 1
ATOM 669 C CA . GLU A 1 90 ? -17.119 -10.407 -22.838 1.00 88.12 90 GLU A CA 1
ATOM 670 C C . GLU A 1 90 ? -16.693 -8.963 -22.566 1.00 88.12 90 GLU A C 1
ATOM 672 O O . GLU A 1 90 ? -16.751 -8.122 -23.460 1.00 88.12 90 GLU A O 1
ATOM 677 N N . VAL A 1 91 ? -16.217 -8.690 -21.347 1.00 88.38 91 VAL A N 1
ATOM 678 C CA . VAL A 1 91 ? -15.671 -7.382 -20.972 1.00 88.38 91 VAL A CA 1
ATOM 679 C C . VAL A 1 91 ? -14.353 -7.125 -21.705 1.00 88.38 91 VAL A C 1
ATOM 681 O O . VAL A 1 91 ? -14.191 -6.067 -22.292 1.00 88.38 91 VAL A O 1
ATOM 684 N N . GLU A 1 92 ? -13.438 -8.093 -21.781 1.00 85.56 92 GLU A N 1
ATOM 685 C CA . GLU A 1 92 ? -12.183 -7.969 -22.540 1.00 85.56 92 GLU A CA 1
ATOM 686 C C . GLU A 1 92 ? -12.409 -7.619 -24.014 1.00 85.56 92 GLU A C 1
ATOM 688 O O . GLU A 1 92 ? -11.663 -6.817 -24.575 1.00 85.56 92 GLU A O 1
ATOM 693 N N . ALA A 1 93 ? -13.462 -8.161 -24.633 1.00 84.81 93 ALA A N 1
ATOM 694 C CA . ALA A 1 93 ? -13.766 -7.930 -26.043 1.00 84.81 93 ALA A CA 1
ATOM 695 C C . ALA A 1 93 ? -14.086 -6.462 -26.385 1.00 84.81 93 ALA A C 1
ATOM 697 O O . ALA A 1 93 ? -13.992 -6.080 -27.553 1.00 84.81 93 ALA A O 1
ATOM 698 N N . ILE A 1 94 ? -14.459 -5.645 -25.394 1.00 84.50 94 ILE A N 1
ATOM 699 C CA . ILE A 1 94 ? -14.755 -4.215 -25.575 1.00 84.50 94 ILE A CA 1
ATOM 700 C C . ILE A 1 94 ? -13.624 -3.298 -25.089 1.00 84.50 94 ILE A C 1
ATOM 702 O O . ILE A 1 94 ? -13.741 -2.076 -25.184 1.00 84.50 94 ILE A O 1
ATOM 706 N N . LEU A 1 95 ? -12.534 -3.862 -24.564 1.00 84.12 95 LEU A N 1
ATOM 707 C CA . LEU A 1 95 ? -11.444 -3.110 -23.954 1.00 84.12 95 LEU A CA 1
ATOM 708 C C . LEU A 1 95 ? -10.264 -2.915 -24.909 1.00 84.12 95 LEU A C 1
ATOM 710 O O . LEU A 1 95 ? -9.989 -3.709 -25.804 1.00 84.12 95 LEU A O 1
ATOM 714 N N . SER A 1 96 ? -9.528 -1.829 -24.688 1.00 75.38 96 SER A N 1
ATOM 715 C CA . SER A 1 96 ? -8.230 -1.561 -25.312 1.00 75.38 96 SER A CA 1
ATOM 716 C C . SER A 1 96 ? -7.193 -1.298 -24.220 1.00 75.38 96 SER A C 1
ATOM 718 O O . SER A 1 96 ? -7.571 -0.766 -23.174 1.00 75.38 96 SER A O 1
ATOM 720 N N . PRO A 1 97 ? -5.905 -1.640 -24.429 1.00 72.12 97 PRO A N 1
ATOM 721 C CA . PRO A 1 97 ? -4.858 -1.380 -23.443 1.00 72.12 97 PRO A CA 1
ATOM 722 C C . PRO A 1 97 ? -4.815 0.091 -23.013 1.00 72.12 97 PRO A C 1
ATOM 724 O O . PRO A 1 97 ? -4.922 0.987 -23.850 1.00 72.12 97 PRO A O 1
ATOM 727 N N . GLY A 1 98 ? -4.617 0.338 -21.719 1.00 66.81 98 GLY A N 1
ATOM 728 C CA . GLY A 1 98 ? -4.652 1.671 -21.119 1.00 66.81 98 GLY A CA 1
ATOM 729 C C . GLY A 1 98 ? -5.612 1.740 -19.937 1.00 66.81 98 GLY A C 1
ATOM 730 O O . GLY A 1 98 ? -5.776 0.770 -19.208 1.00 66.81 98 GLY A O 1
ATOM 731 N N . VAL A 1 99 ? -6.228 2.897 -19.717 1.00 63.28 99 VAL A N 1
ATOM 732 C CA . VAL A 1 99 ? -7.306 3.054 -18.732 1.00 63.28 99 VAL A CA 1
ATOM 733 C C . VAL A 1 99 ? -8.627 3.040 -19.485 1.00 63.28 99 VAL A C 1
ATOM 735 O O . VAL A 1 99 ? -8.787 3.784 -20.453 1.00 63.28 99 VAL A O 1
ATOM 738 N N . ALA A 1 100 ? -9.558 2.198 -19.051 1.00 78.50 100 ALA A N 1
ATOM 739 C CA . ALA A 1 100 ? -10.878 2.087 -19.646 1.00 78.50 100 ALA A CA 1
ATOM 740 C C . ALA A 1 100 ? -11.947 2.457 -18.621 1.00 78.50 100 ALA A C 1
ATOM 742 O O . ALA A 1 100 ? -12.060 1.814 -17.578 1.00 78.50 100 ALA A O 1
ATOM 743 N N . ALA A 1 101 ? -12.736 3.478 -18.946 1.00 82.50 101 ALA A N 1
ATOM 744 C CA . ALA A 1 101 ? -13.950 3.795 -18.211 1.00 82.50 101 ALA A CA 1
ATOM 745 C C . ALA A 1 101 ? -15.058 2.824 -18.635 1.00 82.50 101 ALA A C 1
ATOM 747 O O . ALA A 1 101 ? -15.340 2.670 -19.827 1.00 82.50 101 ALA A O 1
ATOM 748 N N . LEU A 1 102 ? -15.674 2.168 -17.660 1.00 88.94 102 LEU A N 1
ATOM 749 C CA . LEU A 1 102 ? -16.820 1.295 -17.856 1.00 88.94 102 LEU A CA 1
ATOM 750 C C . LEU A 1 102 ? -18.018 1.881 -17.115 1.00 88.94 102 LEU A C 1
ATOM 752 O O . LEU A 1 102 ? -17.920 2.229 -15.940 1.00 88.94 102 LEU A O 1
ATOM 756 N N . THR A 1 103 ? -19.148 1.968 -17.811 1.00 91.25 103 THR A N 1
ATOM 757 C CA . THR A 1 103 ? -20.355 2.624 -17.301 1.00 91.25 103 THR A CA 1
ATOM 758 C C . THR A 1 103 ? -21.439 1.587 -17.064 1.00 91.25 103 THR A C 1
ATOM 760 O O . THR A 1 103 ? -21.881 0.925 -18.002 1.00 91.25 103 THR A O 1
ATOM 763 N N . LEU A 1 104 ? -21.880 1.436 -15.821 1.00 96.25 104 LEU A N 1
ATOM 764 C CA . LEU A 1 104 ? -23.057 0.657 -15.474 1.00 96.25 104 LEU A CA 1
ATOM 765 C C . LEU A 1 104 ? -24.309 1.519 -15.662 1.00 96.25 104 LEU A C 1
ATOM 767 O O . LEU A 1 104 ? -24.408 2.594 -15.079 1.00 96.25 104 LEU A O 1
ATOM 771 N N . THR A 1 105 ? -25.275 1.033 -16.434 1.00 94.44 105 THR A N 1
ATOM 772 C CA . THR A 1 105 ? -26.567 1.690 -16.657 1.00 94.44 105 THR A CA 1
ATOM 773 C C . THR A 1 105 ? -27.730 0.738 -16.409 1.00 94.44 105 THR A C 1
ATOM 775 O O . THR A 1 105 ? -27.572 -0.486 -16.410 1.00 94.44 105 THR A O 1
ATOM 778 N N . GLY A 1 106 ? -28.917 1.298 -16.202 1.00 94.25 106 GLY A N 1
ATOM 779 C CA . GLY A 1 106 ? -30.166 0.548 -16.163 1.00 94.25 106 GLY A CA 1
ATOM 780 C C . GLY A 1 106 ? -31.353 1.429 -15.803 1.00 94.25 106 GLY A C 1
ATOM 781 O O . GLY A 1 106 ? -31.239 2.650 -15.717 1.00 94.25 106 GLY A O 1
ATOM 782 N N . LEU A 1 107 ? -32.504 0.796 -15.596 1.00 91.88 107 LEU A N 1
ATOM 783 C CA . LEU A 1 107 ? -33.723 1.430 -15.118 1.00 91.88 107 LEU A CA 1
ATOM 784 C C . LEU A 1 107 ? -34.076 0.936 -13.717 1.00 91.88 107 LEU A C 1
ATOM 786 O O . LEU A 1 107 ? -33.856 -0.219 -13.348 1.00 91.88 107 LEU A O 1
ATOM 790 N N . THR A 1 108 ? -34.678 1.822 -12.945 1.00 90.69 108 THR A N 1
ATOM 791 C CA . THR A 1 108 ? -35.424 1.493 -11.733 1.00 90.69 108 THR A CA 1
ATOM 792 C C . THR A 1 108 ? -36.820 0.964 -12.089 1.00 90.69 108 THR A C 1
ATOM 794 O O . THR A 1 108 ? -37.298 1.126 -13.214 1.00 90.69 108 THR A O 1
ATOM 797 N N . GLN A 1 109 ? -37.500 0.318 -11.142 1.00 91.00 109 GLN A N 1
ATOM 798 C CA . GLN A 1 109 ? -38.852 -0.230 -11.335 1.00 91.00 109 GLN A CA 1
ATOM 799 C C . GLN A 1 109 ? -39.905 0.850 -11.630 1.00 91.00 109 GLN A C 1
ATOM 801 O O . GLN A 1 109 ? -40.934 0.562 -12.238 1.00 91.00 109 GLN A O 1
ATOM 806 N N . ASP A 1 110 ? -39.650 2.084 -11.211 1.00 88.81 110 ASP A N 1
ATOM 807 C CA . ASP A 1 110 ? -40.437 3.287 -11.474 1.00 88.81 110 ASP A CA 1
ATOM 808 C C . ASP A 1 110 ? -40.049 3.999 -12.783 1.00 88.81 110 ASP A C 1
ATOM 810 O O . ASP A 1 110 ? -40.682 4.985 -13.161 1.00 88.81 110 ASP A O 1
ATOM 814 N N . GLY A 1 111 ? -39.084 3.453 -13.531 1.00 86.31 111 GLY A N 1
ATOM 815 C CA . GLY A 1 111 ? -38.737 3.889 -14.884 1.00 86.31 111 GLY A CA 1
ATOM 816 C C . GLY A 1 111 ? -37.701 5.012 -14.958 1.00 86.31 111 GLY A C 1
ATOM 817 O O . GLY A 1 111 ? -37.473 5.535 -16.048 1.00 86.31 111 GLY A O 1
ATOM 818 N N . LEU A 1 112 ? -37.061 5.376 -13.841 1.00 84.56 112 LEU A N 1
ATOM 819 C CA . LEU A 1 112 ? -35.926 6.305 -13.829 1.00 84.56 112 LEU A CA 1
ATOM 820 C C . LEU A 1 112 ? -34.654 5.602 -14.295 1.00 84.56 112 LEU A C 1
ATOM 822 O O . LEU A 1 112 ? -34.425 4.444 -13.942 1.00 84.56 112 LEU A O 1
ATOM 826 N N . THR A 1 113 ? -33.815 6.310 -15.047 1.00 87.12 113 THR A N 1
ATOM 827 C CA . THR A 1 113 ? -32.502 5.790 -15.454 1.00 87.12 113 THR A CA 1
ATOM 828 C C . THR A 1 113 ? -31.526 5.921 -14.294 1.00 87.12 113 THR A C 1
ATOM 830 O O . THR A 1 113 ? -31.574 6.916 -13.579 1.00 87.12 113 THR A O 1
ATOM 833 N N . PHE A 1 114 ? -30.639 4.948 -14.105 1.00 89.19 114 PHE A N 1
ATOM 834 C CA . PHE A 1 114 ? -29.468 5.108 -13.249 1.00 89.19 114 PHE A CA 1
ATOM 835 C C . PHE A 1 114 ? -28.185 4.876 -14.042 1.00 89.19 114 PHE A C 1
ATOM 837 O O . PHE A 1 114 ? -28.168 4.093 -14.997 1.00 89.19 114 PHE A O 1
ATOM 844 N N . GLU A 1 115 ? -27.120 5.554 -13.629 1.00 91.12 115 GLU A N 1
ATOM 845 C CA . GLU A 1 115 ? -25.808 5.482 -14.261 1.00 91.12 115 GLU A CA 1
ATOM 846 C C . GLU A 1 115 ? -24.690 5.637 -13.227 1.00 91.12 115 GLU A C 1
ATOM 848 O O . GLU A 1 115 ? -24.743 6.512 -12.369 1.00 91.12 115 GLU A O 1
ATOM 853 N N . GLY A 1 116 ? -23.648 4.821 -13.333 1.00 74.81 116 GLY A N 1
ATOM 854 C CA . GLY A 1 116 ? -22.400 5.031 -12.607 1.00 74.81 116 GLY A CA 1
ATOM 855 C C . GLY A 1 116 ? -21.224 4.526 -13.423 1.00 74.81 116 GLY A C 1
ATOM 856 O O . GLY A 1 116 ? -21.360 3.558 -14.170 1.00 74.81 116 GLY A O 1
ATOM 857 N N . ALA A 1 117 ? -20.071 5.176 -13.305 1.00 84.62 117 ALA A N 1
ATOM 858 C CA . ALA A 1 117 ? -18.872 4.800 -14.043 1.00 84.62 117 ALA A CA 1
ATOM 859 C C . ALA A 1 117 ? -17.680 4.604 -13.110 1.00 84.62 117 ALA A C 1
ATOM 861 O O . ALA A 1 117 ? -17.498 5.357 -12.157 1.00 84.62 117 ALA A O 1
ATOM 862 N N . ASP A 1 118 ? -16.848 3.622 -13.434 1.00 77.38 118 ASP A N 1
ATOM 863 C CA . ASP A 1 118 ? -15.557 3.401 -12.790 1.00 77.38 118 ASP A CA 1
ATOM 864 C C . ASP A 1 118 ? -14.513 3.061 -13.857 1.00 77.38 118 ASP A C 1
ATOM 866 O O . ASP A 1 118 ? -14.835 2.615 -14.964 1.00 77.38 118 ASP A O 1
ATOM 870 N N . SER A 1 119 ? -13.253 3.344 -13.553 1.00 77.62 119 SER A N 1
ATOM 871 C CA . SER A 1 119 ? -12.135 3.151 -14.465 1.00 77.62 119 SER A CA 1
ATOM 872 C C . SER A 1 119 ? -11.279 1.982 -14.022 1.00 77.62 119 SER A C 1
ATOM 874 O O . SER A 1 119 ? -10.756 1.952 -12.913 1.00 77.62 119 SER A O 1
ATOM 876 N N . ILE A 1 120 ? -11.063 1.050 -14.941 1.00 76.31 120 ILE A N 1
ATOM 877 C CA . ILE A 1 120 ? -10.150 -0.069 -14.742 1.00 76.31 120 ILE A CA 1
ATOM 878 C C . ILE A 1 120 ? -8.897 0.109 -15.591 1.00 76.31 120 ILE A C 1
ATOM 880 O O . ILE A 1 120 ? -8.902 0.755 -16.644 1.00 76.31 120 ILE A O 1
ATOM 884 N N . ARG A 1 121 ? -7.804 -0.507 -15.157 1.00 67.31 121 ARG A N 1
ATOM 885 C CA . ARG A 1 121 ? -6.576 -0.592 -15.936 1.00 67.31 121 ARG A CA 1
ATOM 886 C C . ARG A 1 121 ? -6.600 -1.842 -16.807 1.00 67.31 121 ARG A C 1
ATOM 888 O O . ARG A 1 121 ? -6.790 -2.953 -16.324 1.00 67.31 121 ARG A O 1
ATOM 895 N N . VAL A 1 122 ? -6.365 -1.654 -18.095 1.00 73.19 122 VAL A N 1
ATOM 896 C CA . VAL A 1 122 ? -6.309 -2.696 -19.115 1.00 73.19 122 VAL A CA 1
ATOM 897 C C . VAL A 1 122 ? -4.863 -2.876 -19.551 1.00 73.19 122 VAL A C 1
ATOM 899 O O . VAL A 1 122 ? -4.233 -1.977 -20.109 1.00 73.19 122 VAL A O 1
ATOM 902 N N . ILE A 1 123 ? -4.322 -4.052 -19.288 1.00 72.75 123 ILE A N 1
ATOM 903 C CA . ILE A 1 123 ? -2.953 -4.434 -19.605 1.00 72.75 123 ILE A CA 1
ATOM 904 C C . ILE A 1 123 ? -3.002 -5.263 -20.891 1.00 72.75 123 ILE A C 1
ATOM 906 O O . ILE A 1 123 ? -3.841 -6.152 -21.026 1.00 72.75 123 ILE A O 1
ATOM 910 N N . ALA A 1 124 ? -2.140 -4.950 -21.859 1.00 63.28 124 ALA A N 1
ATOM 911 C CA . ALA A 1 124 ? -2.044 -5.733 -23.088 1.00 63.28 124 ALA A CA 1
ATOM 912 C C . ALA A 1 124 ? -1.578 -7.167 -22.790 1.00 63.28 124 ALA A C 1
ATOM 914 O O . ALA A 1 124 ? -0.785 -7.371 -21.871 1.00 63.28 124 ALA A O 1
ATOM 915 N N . ASP A 1 125 ? -2.044 -8.124 -23.593 1.00 51.41 125 ASP A N 1
ATOM 916 C CA . ASP A 1 125 ? -1.617 -9.525 -23.532 1.00 51.41 125 ASP A CA 1
ATOM 917 C C . ASP A 1 125 ? -0.079 -9.626 -23.558 1.00 51.41 125 ASP A C 1
ATOM 919 O O . ASP A 1 125 ? 0.545 -9.128 -24.510 1.00 51.41 125 ASP A O 1
ATOM 923 N N . PRO A 1 126 ? 0.572 -10.212 -22.534 1.00 46.97 126 PRO A N 1
ATOM 924 C CA . PRO A 1 126 ? 1.988 -10.516 -22.614 1.00 46.97 126 PRO A CA 1
ATOM 925 C C . PRO A 1 126 ? 2.169 -11.630 -23.646 1.00 46.97 126 PRO A C 1
ATOM 927 O O . PRO A 1 126 ? 1.885 -12.797 -23.383 1.00 46.97 126 PRO A O 1
ATOM 930 N N . ALA A 1 127 ? 2.655 -11.266 -24.837 1.00 35.22 127 ALA A N 1
ATOM 931 C CA . ALA A 1 127 ? 2.987 -12.237 -25.873 1.00 35.22 127 ALA A CA 1
ATOM 932 C C . ALA A 1 127 ? 3.806 -13.403 -25.273 1.00 35.22 127 ALA A C 1
ATOM 934 O O . ALA A 1 127 ? 4.723 -13.152 -24.482 1.00 35.22 127 ALA A O 1
ATOM 935 N N . PRO A 1 128 ? 3.512 -14.667 -25.634 1.00 33.53 128 PRO A N 1
ATOM 936 C CA . PRO A 1 128 ? 4.191 -15.809 -25.040 1.00 33.53 128 PRO A CA 1
ATOM 937 C C . PRO A 1 128 ? 5.705 -15.729 -25.294 1.00 33.53 128 PRO A C 1
ATOM 939 O O . PRO A 1 128 ? 6.121 -15.305 -26.379 1.00 33.53 128 PRO A O 1
ATOM 942 N N . PRO A 1 129 ? 6.546 -16.152 -24.330 1.00 35.47 129 PRO A N 1
ATOM 943 C CA . PRO A 1 129 ? 7.990 -16.118 -24.491 1.00 35.47 129 PRO A CA 1
ATOM 944 C C . PRO A 1 129 ? 8.387 -17.010 -25.670 1.00 35.47 129 PRO A C 1
ATOM 946 O O . PRO A 1 129 ? 8.154 -18.220 -25.667 1.00 35.47 129 PRO A O 1
ATOM 949 N N . VAL A 1 130 ? 8.987 -16.412 -26.701 1.00 31.34 130 VAL A N 1
ATOM 950 C CA . VAL A 1 130 ? 9.619 -17.180 -27.776 1.00 31.34 130 VAL A CA 1
ATOM 951 C C . VAL A 1 130 ? 10.821 -17.938 -27.198 1.00 31.34 130 VAL A C 1
ATOM 953 O O . VAL A 1 130 ? 11.679 -17.318 -26.567 1.00 31.34 130 VAL A O 1
ATOM 956 N N . PRO A 1 131 ? 10.928 -19.264 -27.400 1.00 31.08 131 PRO A N 1
ATOM 957 C CA . PRO A 1 131 ? 12.093 -20.019 -26.958 1.00 31.08 131 PRO A CA 1
ATOM 958 C C . PRO A 1 131 ? 13.356 -19.516 -27.666 1.00 31.08 131 PRO A C 1
ATOM 960 O O . PRO A 1 131 ? 13.414 -19.488 -28.897 1.00 31.08 131 PRO A O 1
ATOM 963 N N . ASN A 1 132 ? 14.383 -19.147 -26.898 1.00 34.38 132 ASN A N 1
ATOM 964 C CA . ASN A 1 132 ? 15.695 -18.781 -27.429 1.00 34.38 132 ASN A CA 1
ATOM 965 C C . ASN A 1 132 ? 16.354 -19.990 -28.118 1.00 34.38 132 ASN A C 1
ATOM 967 O O . ASN A 1 132 ? 16.961 -20.840 -27.469 1.00 34.38 132 ASN A O 1
ATOM 971 N N . GLY A 1 133 ? 16.255 -20.044 -29.447 1.00 27.66 133 GLY A N 1
ATOM 972 C CA . GLY A 1 133 ? 17.002 -20.948 -30.317 1.00 27.66 133 GLY A CA 1
ATOM 973 C C . GLY A 1 133 ? 17.814 -20.153 -31.339 1.00 27.66 133 GLY A C 1
ATOM 974 O O . GLY A 1 133 ? 17.261 -19.579 -32.272 1.00 27.66 133 GLY A O 1
ATOM 975 N N . LEU A 1 134 ? 19.134 -20.109 -31.157 1.00 31.61 134 LEU A N 1
ATOM 976 C CA . LEU A 1 134 ? 20.083 -19.484 -32.081 1.00 31.61 134 LEU A CA 1
ATOM 977 C C . LEU A 1 134 ? 20.195 -20.282 -33.390 1.00 31.61 134 LEU A C 1
ATOM 979 O O . LEU A 1 134 ? 20.553 -21.454 -33.344 1.00 31.61 134 LEU A O 1
ATOM 983 N N . THR A 1 135 ? 20.076 -19.615 -34.543 1.00 25.97 135 THR A N 1
ATOM 984 C CA . THR A 1 135 ? 20.897 -19.923 -35.732 1.00 25.97 135 THR A CA 1
ATOM 985 C C . THR A 1 135 ? 21.184 -18.653 -36.533 1.00 25.97 135 THR A C 1
ATOM 987 O O . THR A 1 135 ? 20.260 -17.954 -36.945 1.00 25.97 135 THR A O 1
ATOM 990 N N . PHE A 1 136 ? 22.464 -18.381 -36.793 1.00 38.50 136 PHE A N 1
ATOM 991 C CA . PHE A 1 136 ? 22.923 -17.380 -37.758 1.00 38.50 136 PHE A CA 1
ATOM 992 C C . PHE A 1 136 ? 22.852 -17.946 -39.185 1.00 38.50 136 PHE A C 1
ATOM 994 O O . PHE A 1 136 ? 23.330 -19.053 -39.425 1.00 38.50 136 PHE A O 1
ATOM 1001 N N . SER A 1 137 ? 22.351 -17.167 -40.147 1.00 26.45 137 SER A N 1
ATOM 1002 C CA . SER A 1 137 ? 22.733 -17.299 -41.559 1.00 26.45 137 SER A CA 1
ATOM 1003 C C . SER A 1 137 ? 22.526 -15.980 -42.310 1.00 26.45 137 SER A C 1
ATOM 1005 O O . SER A 1 137 ? 21.536 -15.279 -42.113 1.00 26.45 137 SER A O 1
ATOM 1007 N N . ASN A 1 138 ? 23.511 -15.651 -43.144 1.00 35.59 138 ASN A N 1
ATOM 1008 C CA . ASN A 1 138 ? 23.656 -14.439 -43.946 1.00 35.59 138 ASN A CA 1
ATOM 1009 C C . ASN A 1 138 ? 22.547 -14.242 -44.996 1.00 35.59 138 ASN A C 1
ATOM 1011 O O . ASN A 1 138 ? 22.190 -15.183 -45.702 1.00 35.59 138 ASN A O 1
ATOM 1015 N N . GLY A 1 139 ? 22.159 -12.979 -45.218 1.00 27.78 139 GLY A N 1
ATOM 1016 C CA . GLY A 1 139 ? 21.560 -12.519 -46.478 1.00 27.78 139 GLY A CA 1
ATOM 1017 C C . GLY A 1 139 ? 20.470 -11.455 -46.318 1.00 27.78 139 GLY A C 1
ATOM 1018 O O . GLY A 1 139 ? 19.333 -11.771 -45.994 1.00 27.78 139 GLY A O 1
ATOM 1019 N N . GLN A 1 140 ? 20.793 -10.192 -46.605 1.00 31.92 140 GLN A N 1
ATOM 1020 C CA . GLN A 1 140 ? 19.811 -9.138 -46.915 1.00 31.92 140 GLN A CA 1
ATOM 1021 C C . GLN A 1 140 ? 19.696 -8.974 -48.451 1.00 31.92 140 GLN A C 1
ATOM 1023 O O . GLN A 1 140 ? 20.636 -9.382 -49.137 1.00 31.92 140 GLN A O 1
ATOM 1028 N N . PRO A 1 141 ? 18.671 -8.288 -49.018 1.00 48.94 141 PRO A N 1
ATOM 1029 C CA . PRO A 1 141 ? 17.516 -7.655 -48.363 1.00 48.94 141 PRO A CA 1
ATOM 1030 C C . PRO A 1 141 ? 16.156 -7.849 -49.082 1.00 48.94 141 PRO A C 1
ATOM 1032 O O . PRO A 1 141 ? 16.070 -7.956 -50.301 1.00 48.94 141 PRO A O 1
ATOM 1035 N N . ALA A 1 142 ? 15.059 -7.719 -48.334 1.00 29.06 142 ALA A N 1
ATOM 1036 C CA . ALA A 1 142 ? 13.813 -7.158 -48.861 1.00 29.06 142 ALA A CA 1
ATOM 1037 C C . ALA A 1 142 ? 13.115 -6.373 -47.746 1.00 29.06 142 ALA A C 1
ATOM 1039 O O . ALA A 1 142 ? 13.024 -6.832 -46.608 1.00 29.06 142 ALA A O 1
ATOM 1040 N N . ALA A 1 143 ? 12.691 -5.155 -48.073 1.00 37.09 143 ALA A N 1
ATOM 1041 C CA . ALA A 1 143 ? 12.126 -4.176 -47.160 1.00 37.09 143 ALA A CA 1
ATOM 1042 C C . ALA A 1 143 ? 10.789 -4.650 -46.569 1.00 37.09 143 ALA A C 1
ATOM 1044 O O . ALA A 1 143 ? 9.718 -4.366 -47.098 1.00 37.09 143 ALA A O 1
ATOM 1045 N N . VAL A 1 144 ? 10.852 -5.335 -45.431 1.00 30.56 144 VAL A N 1
ATOM 1046 C CA . VAL A 1 144 ? 9.747 -5.361 -44.478 1.00 30.56 144 VAL A CA 1
ATOM 1047 C C . VAL A 1 144 ? 9.957 -4.152 -43.581 1.00 30.56 144 VAL A C 1
ATOM 1049 O O . VAL A 1 144 ? 11.005 -4.015 -42.952 1.00 30.56 144 VAL A O 1
ATOM 1052 N N . LYS A 1 145 ? 8.982 -3.243 -43.563 1.00 37.72 145 LYS A N 1
ATOM 1053 C CA . LYS A 1 145 ? 8.905 -2.147 -42.597 1.00 37.72 145 LYS A CA 1
ATOM 1054 C C . LYS A 1 145 ? 8.840 -2.784 -41.209 1.00 37.72 145 LYS A C 1
ATOM 1056 O O . LYS A 1 145 ? 7.772 -3.188 -40.761 1.00 37.72 145 LYS A O 1
ATOM 1061 N N . THR A 1 146 ? 9.998 -2.957 -40.584 1.00 27.53 146 THR A N 1
ATOM 1062 C CA . THR A 1 146 ? 10.135 -3.531 -39.254 1.00 27.53 146 THR A CA 1
ATOM 1063 C C . THR A 1 146 ? 9.397 -2.624 -38.284 1.00 27.53 146 THR A C 1
ATOM 1065 O O . THR A 1 146 ? 9.765 -1.467 -38.074 1.00 27.53 146 THR A O 1
ATOM 1068 N N . LEU A 1 147 ? 8.311 -3.149 -37.713 1.00 31.95 147 LEU A N 1
ATOM 1069 C CA . LEU A 1 147 ? 7.783 -2.630 -36.466 1.00 31.95 147 LEU A CA 1
ATOM 1070 C C . LEU A 1 147 ? 8.958 -2.688 -35.488 1.00 31.95 147 LEU A C 1
ATOM 1072 O O . LEU A 1 147 ? 9.517 -3.758 -35.245 1.00 31.95 147 LEU A O 1
ATOM 1076 N N . ARG A 1 148 ? 9.417 -1.526 -35.029 1.00 27.17 148 ARG A N 1
ATOM 1077 C CA . ARG A 1 148 ? 10.525 -1.428 -34.087 1.00 27.17 148 ARG A CA 1
ATOM 1078 C C . ARG A 1 148 ? 10.034 -2.015 -32.767 1.00 27.17 148 ARG A C 1
ATOM 1080 O O . ARG A 1 148 ? 9.425 -1.308 -31.974 1.00 27.17 148 ARG A O 1
ATOM 1087 N N . VAL A 1 149 ? 10.263 -3.310 -32.568 1.00 30.98 149 VAL A N 1
ATOM 1088 C CA . VAL A 1 149 ? 10.178 -3.942 -31.253 1.00 30.98 149 VAL A CA 1
ATOM 1089 C C . VAL A 1 149 ? 11.220 -3.225 -30.407 1.00 30.98 149 VAL A C 1
ATOM 1091 O O . VAL A 1 149 ? 12.419 -3.333 -30.670 1.00 30.98 149 VAL A O 1
ATOM 1094 N N . MET A 1 150 ? 10.768 -2.381 -29.481 1.00 30.38 150 MET A N 1
ATOM 1095 C CA . MET A 1 150 ? 11.669 -1.853 -28.471 1.00 30.38 150 MET A CA 1
ATOM 1096 C C . MET A 1 150 ? 12.091 -3.043 -27.608 1.00 30.38 150 MET A C 1
ATOM 1098 O O . MET A 1 150 ? 11.209 -3.770 -27.149 1.00 30.38 150 MET A O 1
ATOM 1102 N N . PRO A 1 151 ? 13.396 -3.313 -27.441 1.00 40.81 151 PRO A N 1
ATOM 1103 C CA . PRO A 1 151 ? 13.820 -4.309 -26.470 1.00 40.81 151 PRO A CA 1
ATOM 1104 C C . PRO A 1 151 ? 13.258 -3.899 -25.105 1.00 40.81 151 PRO A C 1
ATOM 1106 O O . PRO A 1 151 ? 13.233 -2.704 -24.798 1.00 40.81 151 PRO A O 1
ATOM 1109 N N . ALA A 1 152 ? 12.807 -4.867 -24.301 1.00 52.16 152 ALA A N 1
ATOM 1110 C CA . ALA A 1 152 ? 12.638 -4.627 -22.873 1.00 52.16 152 ALA A CA 1
ATOM 1111 C C . ALA A 1 152 ? 13.934 -3.974 -22.378 1.00 52.16 152 ALA A C 1
ATOM 1113 O O . ALA A 1 152 ? 15.025 -4.481 -22.659 1.00 52.16 152 ALA A O 1
ATOM 1114 N N . GLN A 1 153 ? 13.822 -2.794 -21.769 1.00 59.91 153 GLN A N 1
ATOM 1115 C CA . GLN A 1 153 ? 14.978 -2.082 -21.246 1.00 59.91 153 GLN A CA 1
ATOM 1116 C C . GLN A 1 153 ? 15.693 -3.024 -20.280 1.00 59.91 153 GLN A C 1
ATOM 1118 O O . GLN A 1 153 ? 15.082 -3.531 -19.348 1.00 59.91 153 GLN A O 1
ATOM 1123 N N . THR A 1 154 ? 16.965 -3.321 -20.535 1.00 76.69 154 THR A N 1
ATOM 1124 C CA . THR A 1 154 ? 17.764 -4.099 -19.590 1.00 76.69 154 THR A CA 1
ATOM 1125 C C . THR A 1 154 ? 17.878 -3.296 -18.302 1.00 76.69 154 THR A C 1
ATOM 1127 O O . THR A 1 154 ? 18.304 -2.142 -18.356 1.00 76.69 154 THR A O 1
ATOM 1130 N N . LEU A 1 155 ? 17.489 -3.897 -17.177 1.00 79.94 155 LEU A N 1
ATOM 1131 C CA . LEU A 1 155 ? 17.652 -3.273 -15.870 1.00 79.94 155 LEU A CA 1
ATOM 1132 C C . LEU A 1 155 ? 19.137 -3.107 -15.545 1.00 79.94 155 LEU A C 1
ATOM 1134 O O . LEU A 1 155 ? 19.966 -3.975 -15.834 1.00 79.94 155 LEU A O 1
ATOM 1138 N N . THR A 1 156 ? 19.465 -1.982 -14.930 1.00 82.69 156 THR A N 1
ATOM 1139 C CA . THR A 1 156 ? 20.741 -1.768 -14.254 1.00 82.69 156 THR A CA 1
ATOM 1140 C C . THR A 1 156 ? 20.800 -2.594 -12.968 1.00 82.69 156 THR A C 1
ATOM 1142 O O . THR A 1 156 ? 19.772 -2.995 -12.426 1.00 82.69 156 THR A O 1
ATOM 1145 N N . GLN A 1 157 ? 22.006 -2.832 -12.443 1.00 79.69 157 GLN A N 1
ATOM 1146 C CA . GLN A 1 157 ? 22.145 -3.535 -11.162 1.00 79.69 157 GLN A CA 1
ATOM 1147 C C . GLN A 1 157 ? 21.456 -2.775 -10.019 1.00 79.69 157 GLN A C 1
ATOM 1149 O O . GLN A 1 157 ? 20.823 -3.402 -9.187 1.00 79.69 157 GLN A O 1
ATOM 1154 N N . VAL A 1 158 ? 21.497 -1.439 -10.035 1.00 76.00 158 VAL A N 1
ATOM 1155 C CA . VAL A 1 158 ? 20.820 -0.595 -9.037 1.00 76.00 158 VAL A CA 1
ATOM 1156 C C . VAL A 1 158 ? 19.302 -0.805 -9.062 1.00 76.00 158 VAL A C 1
ATOM 1158 O O . VAL A 1 158 ? 18.685 -0.958 -8.016 1.00 76.00 158 VAL A O 1
ATOM 1161 N N . GLU A 1 159 ? 18.688 -0.886 -10.247 1.00 77.81 159 GLU A N 1
ATOM 1162 C CA . GLU A 1 159 ? 17.256 -1.197 -10.371 1.00 77.81 159 GLU A CA 1
ATOM 1163 C C . GLU A 1 159 ? 16.922 -2.607 -9.879 1.00 77.81 159 GLU A C 1
ATOM 1165 O O . GLU A 1 159 ? 15.891 -2.797 -9.240 1.00 77.81 159 GLU A O 1
ATOM 1170 N N . VAL A 1 160 ? 17.785 -3.588 -10.159 1.00 85.81 160 VAL A N 1
ATOM 1171 C CA . VAL A 1 160 ? 17.630 -4.951 -9.633 1.00 85.81 160 VAL A CA 1
ATOM 1172 C C . VAL A 1 160 ? 17.698 -4.941 -8.108 1.00 85.81 160 VAL A C 1
ATOM 1174 O O . VAL A 1 160 ? 16.813 -5.504 -7.472 1.00 85.81 160 VAL A O 1
ATOM 1177 N N . ASP A 1 161 ? 18.689 -4.270 -7.525 1.00 79.81 161 ASP A N 1
ATOM 1178 C CA . ASP A 1 161 ? 18.876 -4.205 -6.075 1.00 79.81 161 ASP A CA 1
ATOM 1179 C C . ASP A 1 161 ? 17.653 -3.569 -5.392 1.00 79.81 161 ASP A C 1
ATOM 1181 O O . ASP A 1 161 ? 17.131 -4.144 -4.439 1.00 79.81 161 ASP A O 1
ATOM 1185 N N . HIS A 1 162 ? 17.119 -2.466 -5.937 1.00 84.00 162 HIS A N 1
ATOM 1186 C CA . HIS A 1 162 ? 15.889 -1.839 -5.433 1.00 84.00 162 HIS A CA 1
ATOM 1187 C C . HIS A 1 162 ? 14.666 -2.758 -5.554 1.00 84.00 162 HIS A C 1
ATOM 1189 O O . HIS A 1 162 ? 13.903 -2.880 -4.605 1.00 84.00 162 HIS A O 1
ATOM 1195 N N . ILE A 1 163 ? 14.471 -3.454 -6.681 1.00 88.88 163 ILE A N 1
ATOM 1196 C CA . ILE A 1 163 ? 13.343 -4.395 -6.850 1.00 88.88 163 ILE A CA 1
ATOM 1197 C C . ILE A 1 163 ? 13.390 -5.509 -5.800 1.00 88.88 163 ILE A C 1
ATOM 1199 O O . ILE A 1 163 ? 12.365 -5.839 -5.205 1.00 88.88 163 ILE A O 1
ATOM 1203 N N . LEU A 1 164 ? 14.562 -6.113 -5.591 1.00 90.38 164 LEU A N 1
ATOM 1204 C CA . LEU A 1 164 ? 14.722 -7.213 -4.639 1.00 90.38 164 LEU A CA 1
ATOM 1205 C C . LEU A 1 164 ? 14.595 -6.723 -3.192 1.00 90.38 164 LEU A C 1
ATOM 1207 O O . LEU A 1 164 ? 14.054 -7.441 -2.358 1.00 90.38 164 LEU A O 1
ATOM 1211 N N . PHE A 1 165 ? 15.046 -5.502 -2.910 1.00 87.94 165 PHE A N 1
ATOM 1212 C CA . PHE A 1 165 ? 14.882 -4.871 -1.607 1.00 87.94 165 PHE A CA 1
ATOM 1213 C C . PHE A 1 165 ? 13.403 -4.614 -1.286 1.00 87.94 165 PHE A C 1
ATOM 1215 O O . PHE A 1 165 ? 12.903 -5.165 -0.305 1.00 87.94 165 PHE A O 1
ATOM 1222 N N . MET A 1 166 ? 12.677 -3.906 -2.167 1.00 92.44 166 MET A N 1
ATOM 1223 C CA . MET A 1 166 ? 11.245 -3.631 -1.973 1.00 92.44 166 MET A CA 1
ATOM 1224 C C . MET A 1 166 ? 10.437 -4.932 -1.846 1.00 92.44 166 MET A C 1
ATOM 1226 O O . MET A 1 166 ? 9.454 -4.996 -1.121 1.00 92.44 166 MET A O 1
ATOM 1230 N N . ARG A 1 167 ? 10.853 -6.022 -2.510 1.00 98.19 167 ARG A N 1
ATOM 1231 C CA . ARG A 1 167 ? 10.172 -7.324 -2.402 1.00 98.19 167 ARG A CA 1
ATOM 1232 C C . ARG A 1 167 ? 10.096 -7.839 -0.961 1.00 98.19 167 ARG A C 1
ATOM 1234 O O . ARG A 1 167 ? 9.072 -8.413 -0.591 1.00 98.19 167 ARG A O 1
ATOM 1241 N N . GLU A 1 168 ? 11.172 -7.700 -0.189 1.00 95.12 168 GLU A N 1
ATOM 1242 C CA . GLU A 1 168 ? 11.202 -8.134 1.212 1.00 95.12 168 GLU A CA 1
ATOM 1243 C C . GLU A 1 168 ? 10.694 -7.053 2.179 1.00 95.12 168 GLU A C 1
ATOM 1245 O O . GLU A 1 168 ? 10.147 -7.411 3.221 1.00 95.12 168 GLU A O 1
ATOM 1250 N N . GLU A 1 169 ? 10.790 -5.767 1.832 1.00 95.00 169 GLU A N 1
ATOM 1251 C CA . GLU A 1 169 ? 10.208 -4.671 2.622 1.00 95.00 169 GLU A CA 1
ATOM 1252 C C . GLU A 1 169 ? 8.670 -4.732 2.650 1.00 95.00 169 GLU A C 1
ATOM 1254 O O . GLU A 1 169 ? 8.061 -4.749 3.719 1.00 95.00 169 GLU A O 1
ATOM 1259 N N . GLU A 1 170 ? 8.034 -4.936 1.496 1.00 97.75 170 GLU A N 1
ATOM 1260 C CA . GLU A 1 170 ? 6.579 -5.135 1.402 1.00 97.75 170 GLU A CA 1
ATOM 1261 C C . GLU A 1 170 ? 6.138 -6.411 2.149 1.00 97.75 170 GLU A C 1
ATOM 1263 O O . GLU A 1 170 ? 5.071 -6.476 2.767 1.00 97.75 170 GLU A O 1
ATOM 1268 N N . LYS A 1 171 ? 6.996 -7.445 2.159 1.00 98.44 171 LYS A N 1
ATOM 1269 C CA . LYS A 1 171 ? 6.775 -8.656 2.966 1.00 98.44 171 LYS A CA 1
ATOM 1270 C C . LYS A 1 171 ? 6.849 -8.362 4.460 1.00 98.44 171 LYS A C 1
ATOM 1272 O O . LYS A 1 171 ? 6.033 -8.896 5.212 1.00 98.44 171 LYS A O 1
ATOM 1277 N N . LEU A 1 172 ? 7.796 -7.532 4.900 1.00 97.62 172 LEU A N 1
ATOM 1278 C CA . LEU A 1 172 ? 7.886 -7.083 6.288 1.00 97.62 172 LEU A CA 1
ATOM 1279 C C . LEU A 1 172 ? 6.588 -6.394 6.709 1.00 97.62 172 LEU A C 1
ATOM 1281 O O . LEU A 1 172 ? 6.019 -6.779 7.733 1.00 97.62 172 LEU A O 1
ATOM 1285 N N . ALA A 1 173 ? 6.100 -5.443 5.912 1.00 97.31 173 ALA A N 1
ATOM 1286 C CA . ALA A 1 173 ? 4.849 -4.742 6.180 1.00 97.31 173 ALA A CA 1
ATOM 1287 C C . ALA A 1 173 ? 3.674 -5.727 6.301 1.00 97.31 173 ALA A C 1
ATOM 1289 O O . ALA A 1 173 ? 3.024 -5.806 7.351 1.00 97.31 173 ALA A O 1
ATOM 1290 N N . ARG A 1 174 ? 3.476 -6.579 5.283 1.00 98.69 174 ARG A N 1
ATOM 1291 C CA . ARG A 1 174 ? 2.436 -7.620 5.274 1.00 98.69 174 ARG A CA 1
ATOM 1292 C C . ARG A 1 174 ? 2.486 -8.491 6.528 1.00 98.69 174 ARG A C 1
ATOM 1294 O O . ARG A 1 174 ? 1.465 -8.674 7.194 1.00 98.69 174 ARG A O 1
ATOM 1301 N N . ASP A 1 175 ? 3.653 -9.047 6.835 1.00 98.75 175 ASP A N 1
ATOM 1302 C CA . ASP A 1 175 ? 3.815 -10.032 7.899 1.00 98.75 175 ASP A CA 1
ATOM 1303 C C . ASP A 1 175 ? 3.613 -9.397 9.284 1.00 98.75 175 ASP A C 1
ATOM 1305 O O . ASP A 1 175 ? 2.960 -9.999 10.142 1.00 98.75 175 ASP A O 1
ATOM 1309 N N . VAL A 1 176 ? 4.112 -8.173 9.509 1.00 98.56 176 VAL A N 1
ATOM 1310 C CA . VAL A 1 176 ? 3.858 -7.434 10.757 1.00 98.56 176 VAL A CA 1
ATOM 1311 C C . VAL A 1 176 ? 2.363 -7.159 10.909 1.00 98.56 176 VAL A C 1
ATOM 1313 O O . VAL A 1 176 ? 1.813 -7.360 11.992 1.00 98.56 176 VAL A O 1
ATOM 1316 N N . TYR A 1 177 ? 1.672 -6.756 9.844 1.00 98.19 177 TYR A N 1
ATOM 1317 C CA . TYR A 1 177 ? 0.236 -6.475 9.903 1.00 98.19 177 TYR A CA 1
ATOM 1318 C C . TYR A 1 177 ? -0.604 -7.731 10.123 1.00 98.19 177 TYR A C 1
ATOM 1320 O O . TYR A 1 177 ? -1.562 -7.679 10.893 1.00 98.19 177 TYR A O 1
ATOM 1328 N N . ILE A 1 178 ? -0.223 -8.876 9.554 1.00 98.00 178 ILE A N 1
ATOM 1329 C CA . ILE A 1 178 ? -0.847 -10.165 9.887 1.00 98.00 178 ILE A CA 1
ATOM 1330 C C . ILE A 1 178 ? -0.696 -10.447 11.388 1.00 98.00 178 ILE A C 1
ATOM 1332 O O . ILE A 1 178 ? -1.693 -10.687 12.069 1.00 98.00 178 ILE A O 1
ATOM 1336 N N . ALA A 1 179 ? 0.519 -10.323 11.934 1.00 96.94 179 ALA A N 1
ATOM 1337 C CA . ALA A 1 179 ? 0.766 -10.550 13.358 1.00 96.94 179 ALA A CA 1
ATOM 1338 C C . ALA A 1 179 ? -0.023 -9.580 14.262 1.00 96.94 179 ALA A C 1
ATOM 1340 O O . ALA A 1 179 ? -0.579 -9.987 15.285 1.00 96.94 179 ALA A O 1
ATOM 1341 N N . MET A 1 180 ? -0.110 -8.298 13.887 1.00 97.81 180 MET A N 1
ATOM 1342 C CA . MET A 1 180 ? -0.884 -7.301 14.636 1.00 97.81 180 MET A CA 1
ATOM 1343 C C . MET A 1 180 ? -2.393 -7.550 14.542 1.00 97.81 180 MET A C 1
ATOM 1345 O O . MET A 1 180 ? -3.108 -7.328 15.522 1.00 97.81 180 MET A O 1
ATOM 1349 N N . TYR A 1 181 ? -2.893 -8.030 13.400 1.00 97.62 181 TYR A N 1
ATOM 1350 C CA . TYR A 1 181 ? -4.294 -8.411 13.262 1.00 97.62 181 TYR A CA 1
ATOM 1351 C C . TYR A 1 181 ? -4.642 -9.614 14.136 1.00 97.62 181 TYR A C 1
ATOM 1353 O O . TYR A 1 181 ? -5.636 -9.562 14.859 1.00 97.62 181 TYR A O 1
ATOM 1361 N N . ASP A 1 182 ? -3.811 -10.655 14.125 1.00 97.06 182 ASP A N 1
ATOM 1362 C CA . ASP A 1 182 ? -4.022 -11.852 14.942 1.00 97.06 182 ASP A CA 1
ATOM 1363 C C . ASP A 1 182 ? -4.057 -11.521 16.442 1.00 97.06 182 ASP A C 1
ATOM 1365 O O . ASP A 1 182 ? -4.840 -12.106 17.195 1.00 97.06 182 ASP A O 1
ATOM 1369 N N . LEU A 1 183 ? -3.241 -10.554 16.879 1.00 94.94 183 LEU A N 1
ATOM 1370 C CA . LEU A 1 183 ? -3.176 -10.136 18.277 1.00 94.94 183 LEU A CA 1
ATOM 1371 C C . LEU A 1 183 ? -4.331 -9.209 18.687 1.00 94.94 183 LEU A C 1
ATOM 1373 O O . LEU A 1 183 ? -4.936 -9.405 19.743 1.00 94.94 183 LEU A O 1
ATOM 1377 N N . TRP A 1 184 ? -4.626 -8.184 17.884 1.00 94.88 184 TRP A N 1
ATOM 1378 C CA . TRP A 1 184 ? -5.522 -7.092 18.283 1.00 94.88 184 TRP A CA 1
ATOM 1379 C C . TRP A 1 184 ? -6.910 -7.144 17.634 1.00 94.88 184 TRP A C 1
ATOM 1381 O O . TRP A 1 184 ? -7.829 -6.468 18.096 1.00 94.88 184 TRP A O 1
ATOM 1391 N N . GLY A 1 185 ? -7.086 -7.907 16.553 1.00 91.25 185 GLY A N 1
ATOM 1392 C CA . GLY A 1 185 ? -8.348 -8.045 15.819 1.00 91.25 185 GLY A CA 1
ATOM 1393 C C . GLY A 1 185 ? -8.829 -6.766 15.120 1.00 91.25 185 GLY A C 1
ATOM 1394 O O . GLY A 1 185 ? -9.990 -6.682 14.709 1.00 91.25 185 GLY A O 1
ATOM 1395 N N . VAL A 1 186 ? -7.975 -5.743 14.993 1.00 82.62 186 VAL A N 1
ATOM 1396 C CA . VAL A 1 186 ? -8.355 -4.448 14.411 1.00 82.62 186 VAL A CA 1
ATOM 1397 C C . VAL A 1 186 ? -8.275 -4.510 12.891 1.00 82.62 186 VAL A C 1
ATOM 1399 O O . VAL A 1 186 ? -7.216 -4.721 12.308 1.00 82.62 186 VAL A O 1
ATOM 1402 N N . ARG A 1 187 ? -9.414 -4.260 12.238 1.00 84.69 187 ARG A N 1
ATOM 1403 C CA . ARG A 1 187 ? -9.617 -4.425 10.789 1.00 84.69 187 ARG A CA 1
ATOM 1404 C C . ARG A 1 187 ? -8.626 -3.660 9.900 1.00 84.69 187 ARG A C 1
ATOM 1406 O O . ARG A 1 187 ? -8.436 -4.057 8.757 1.00 84.69 187 ARG A O 1
ATOM 1413 N N . VAL A 1 188 ? -8.015 -2.579 10.390 1.00 86.56 188 VAL A N 1
ATOM 1414 C CA . VAL A 1 188 ? -7.006 -1.829 9.625 1.00 86.56 188 VAL A CA 1
ATOM 1415 C C . VAL A 1 188 ? -5.831 -2.721 9.224 1.00 86.56 188 VAL A C 1
ATOM 1417 O O . VAL A 1 188 ? -5.473 -2.737 8.055 1.00 86.56 188 VAL A O 1
ATOM 1420 N N . PHE A 1 189 ? -5.329 -3.551 10.141 1.00 91.44 189 PHE A N 1
ATOM 1421 C CA . PHE A 1 189 ? -4.200 -4.444 9.885 1.00 91.44 189 PHE A CA 1
ATOM 1422 C C . PHE A 1 189 ? -4.549 -5.534 8.859 1.00 91.44 189 PHE A C 1
ATOM 1424 O O . PHE A 1 189 ? -3.770 -5.827 7.960 1.00 91.44 189 PHE A O 1
ATOM 1431 N N . ASP A 1 190 ? -5.762 -6.083 8.922 1.00 90.19 190 ASP A N 1
ATOM 1432 C CA . ASP A 1 190 ? -6.265 -7.072 7.957 1.00 90.19 190 ASP A CA 1
ATOM 1433 C C . ASP A 1 190 ? -6.513 -6.471 6.560 1.00 90.19 190 ASP A C 1
ATOM 1435 O O . ASP A 1 190 ? -6.248 -7.091 5.532 1.00 90.19 190 ASP A O 1
ATOM 1439 N N . ASN A 1 191 ? -7.009 -5.234 6.495 1.00 73.38 191 ASN A N 1
ATOM 1440 C CA . ASN A 1 191 ? -7.182 -4.539 5.223 1.00 73.38 191 ASN A CA 1
ATOM 1441 C C . ASN A 1 191 ? -5.839 -4.191 4.572 1.00 73.38 191 ASN A C 1
ATOM 1443 O O . ASN A 1 191 ? -5.697 -4.388 3.367 1.00 73.38 191 ASN A O 1
ATOM 1447 N N . ILE A 1 192 ? -4.895 -3.666 5.354 1.00 87.50 192 ILE A N 1
ATOM 1448 C CA . ILE A 1 192 ? -3.605 -3.194 4.845 1.00 87.50 192 ILE A CA 1
ATOM 1449 C C . ILE A 1 192 ? -2.692 -4.379 4.521 1.00 87.50 192 ILE A C 1
ATOM 1451 O O . ILE A 1 192 ? -2.173 -4.418 3.420 1.00 87.50 192 ILE A O 1
ATOM 1455 N N . SER A 1 193 ? -2.632 -5.443 5.331 1.00 87.06 193 SER A N 1
ATOM 1456 C CA . SER A 1 193 ? -1.885 -6.666 4.953 1.00 87.06 193 SER A CA 1
ATOM 1457 C C . SER A 1 193 ? -2.321 -7.261 3.604 1.00 87.06 193 SER A C 1
ATOM 1459 O O . SER A 1 193 ? -1.490 -7.735 2.832 1.00 87.06 193 SER A O 1
ATOM 1461 N N . ARG A 1 194 ? -3.616 -7.205 3.259 1.00 85.50 194 ARG A N 1
ATOM 1462 C CA . ARG A 1 194 ? -4.081 -7.572 1.908 1.00 85.50 194 ARG A CA 1
ATOM 1463 C C . ARG A 1 194 ? -3.605 -6.610 0.822 1.00 85.50 194 ARG A C 1
ATOM 1465 O O . ARG A 1 194 ? -3.441 -7.039 -0.317 1.00 85.50 194 ARG A O 1
ATOM 1472 N N . SER A 1 195 ? -3.455 -5.327 1.141 1.00 82.69 195 SER A N 1
ATOM 1473 C CA . SER A 1 195 ? -2.855 -4.337 0.244 1.00 82.69 195 SER A CA 1
ATOM 1474 C C . SER A 1 195 ? -1.376 -4.642 0.023 1.00 82.69 195 SER A C 1
ATOM 1476 O O . SER A 1 195 ? -0.973 -4.742 -1.132 1.00 82.69 195 SER A O 1
ATOM 1478 N N . GLU A 1 196 ? -0.630 -4.928 1.090 1.00 90.38 196 GLU A N 1
ATOM 1479 C CA . GLU A 1 196 ? 0.793 -5.284 1.014 1.00 90.38 196 GLU A CA 1
ATOM 1480 C C . GLU A 1 196 ? 1.024 -6.566 0.225 1.00 90.38 196 GLU A C 1
ATOM 1482 O O . GLU A 1 196 ? 1.970 -6.668 -0.549 1.00 90.38 196 GLU A O 1
ATOM 1487 N N . GLN A 1 197 ? 0.104 -7.534 0.297 1.00 93.38 197 GLN A N 1
ATOM 1488 C CA . GLN A 1 197 ? 0.160 -8.684 -0.606 1.00 93.38 197 GLN A CA 1
ATOM 1489 C C . GLN A 1 197 ? 0.084 -8.264 -2.086 1.00 93.38 197 GLN A C 1
ATOM 1491 O O . GLN A 1 197 ? 0.783 -8.834 -2.922 1.00 93.38 197 GLN A O 1
ATOM 1496 N N . ASN A 1 198 ? -0.729 -7.260 -2.432 1.00 74.81 198 ASN A N 1
ATOM 1497 C CA . ASN A 1 198 ? -0.786 -6.755 -3.805 1.00 74.81 198 ASN A CA 1
ATOM 1498 C C . ASN A 1 198 ? 0.495 -6.001 -4.190 1.00 74.81 198 ASN A C 1
ATOM 1500 O O . ASN A 1 198 ? 0.923 -6.104 -5.342 1.00 74.81 198 ASN A O 1
ATOM 1504 N N . HIS A 1 199 ? 1.110 -5.261 -3.262 1.00 84.12 199 HIS A N 1
ATOM 1505 C CA . HIS A 1 199 ? 2.408 -4.619 -3.487 1.00 84.12 199 HIS A CA 1
ATOM 1506 C C . HIS A 1 199 ? 3.502 -5.661 -3.736 1.00 84.12 199 HIS A C 1
ATOM 1508 O O . HIS A 1 199 ? 4.170 -5.637 -4.774 1.00 84.12 199 HIS A O 1
ATOM 1514 N N . MET A 1 200 ? 3.593 -6.660 -2.857 1.00 95.94 200 MET A N 1
ATOM 1515 C CA . MET A 1 200 ? 4.446 -7.832 -3.012 1.00 95.94 200 MET A CA 1
ATOM 1516 C C . MET A 1 200 ? 4.266 -8.484 -4.387 1.00 95.94 200 MET A C 1
ATOM 1518 O O . MET A 1 200 ? 5.258 -8.749 -5.071 1.00 95.94 200 MET A O 1
ATOM 1522 N N . ASP A 1 201 ? 3.029 -8.743 -4.811 1.00 81.75 201 ASP A N 1
ATOM 1523 C CA . ASP A 1 201 ? 2.732 -9.361 -6.106 1.00 81.75 201 ASP A CA 1
ATOM 1524 C C . ASP A 1 201 ? 3.143 -8.461 -7.283 1.00 81.75 201 ASP A C 1
ATOM 1526 O O . ASP A 1 201 ? 3.641 -8.952 -8.300 1.00 81.75 201 ASP A O 1
ATOM 1530 N N . ALA A 1 202 ? 2.993 -7.138 -7.158 1.00 70.75 202 ALA A N 1
ATOM 1531 C CA . ALA A 1 202 ? 3.443 -6.182 -8.167 1.00 70.75 202 ALA A CA 1
ATOM 1532 C C . ALA A 1 202 ? 4.969 -6.219 -8.349 1.00 70.75 202 ALA A C 1
ATOM 1534 O O . ALA A 1 202 ? 5.447 -6.264 -9.486 1.00 70.75 202 ALA A O 1
ATOM 1535 N N . ILE A 1 203 ? 5.728 -6.286 -7.253 1.00 81.94 203 ILE A N 1
ATOM 1536 C CA . ILE A 1 203 ? 7.185 -6.454 -7.293 1.00 81.94 203 ILE A CA 1
ATOM 1537 C C . ILE A 1 203 ? 7.567 -7.832 -7.841 1.00 81.94 203 ILE A C 1
ATOM 1539 O O . ILE A 1 203 ? 8.450 -7.937 -8.696 1.00 81.94 203 ILE A O 1
ATOM 1543 N N . LYS A 1 204 ? 6.862 -8.894 -7.433 1.00 85.06 204 LYS A N 1
ATOM 1544 C CA . LYS A 1 204 ? 7.089 -10.244 -7.961 1.00 85.06 204 LYS A CA 1
ATOM 1545 C C . LYS A 1 204 ? 6.921 -10.295 -9.479 1.00 85.06 204 LYS A C 1
ATOM 1547 O O . LYS A 1 204 ? 7.710 -10.935 -10.168 1.00 85.06 204 LYS A O 1
ATOM 1552 N N . ASN A 1 205 ? 5.936 -9.579 -10.019 1.00 80.38 205 ASN A N 1
ATOM 1553 C CA . ASN A 1 205 ? 5.754 -9.491 -11.464 1.00 80.38 205 ASN A CA 1
ATOM 1554 C C . ASN A 1 205 ? 6.968 -8.855 -12.161 1.00 80.38 205 ASN A C 1
ATOM 1556 O O . ASN A 1 205 ? 7.321 -9.296 -13.254 1.00 80.38 205 ASN A O 1
ATOM 1560 N N . LEU A 1 206 ? 7.636 -7.864 -11.555 1.00 77.38 206 LEU A N 1
ATOM 1561 C CA . LEU A 1 206 ? 8.897 -7.329 -12.086 1.00 77.38 206 LEU A CA 1
ATOM 1562 C C . LEU A 1 206 ? 10.007 -8.387 -12.043 1.00 77.38 206 LEU A C 1
ATOM 1564 O O . LEU A 1 206 ? 10.680 -8.594 -13.052 1.00 77.38 206 LEU A O 1
ATOM 1568 N N . ILE A 1 207 ? 10.154 -9.091 -10.918 1.00 84.19 207 ILE A N 1
ATOM 1569 C CA . ILE A 1 207 ? 11.128 -10.182 -10.745 1.00 84.19 207 ILE A CA 1
ATOM 1570 C C . ILE A 1 207 ? 10.953 -11.241 -11.839 1.00 84.19 207 ILE A C 1
A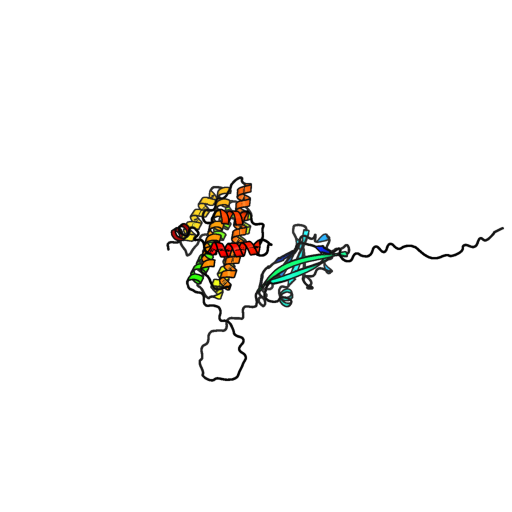TOM 1572 O O . ILE A 1 207 ? 11.908 -11.552 -12.552 1.00 84.19 207 ILE A O 1
ATOM 1576 N N . ASP A 1 208 ? 9.727 -11.727 -12.036 1.00 84.44 208 ASP A N 1
ATOM 1577 C CA . ASP A 1 208 ? 9.412 -12.750 -13.034 1.00 84.44 208 ASP A CA 1
ATOM 1578 C C . ASP A 1 208 ? 9.629 -12.229 -14.467 1.00 84.44 208 ASP A C 1
ATOM 1580 O O . ASP A 1 208 ? 10.200 -12.929 -15.305 1.00 84.44 208 ASP A O 1
ATOM 1584 N N . THR A 1 209 ? 9.228 -10.981 -14.749 1.00 80.56 209 THR A N 1
ATOM 1585 C CA . THR A 1 209 ? 9.374 -10.346 -16.075 1.00 80.56 209 THR A CA 1
ATOM 1586 C C . THR A 1 209 ? 10.836 -10.238 -16.501 1.00 80.56 209 THR A C 1
ATOM 1588 O O . THR A 1 209 ? 11.158 -10.441 -17.673 1.00 80.56 209 THR A O 1
ATOM 1591 N N . TYR A 1 210 ? 11.722 -9.925 -15.557 1.00 82.06 210 TYR A N 1
ATOM 1592 C CA . TYR A 1 210 ? 13.151 -9.755 -15.815 1.00 82.06 210 TYR A CA 1
ATOM 1593 C C . TYR A 1 210 ? 13.982 -11.014 -15.538 1.00 82.06 210 TYR A C 1
ATOM 1595 O O . TYR A 1 210 ? 15.196 -10.992 -15.741 1.00 82.06 210 TYR A O 1
ATOM 1603 N N . GLY A 1 211 ? 13.346 -12.118 -15.132 1.00 86.44 211 GLY A N 1
ATOM 1604 C CA . GLY A 1 211 ? 14.023 -13.380 -14.831 1.00 86.44 211 GLY A CA 1
ATOM 1605 C C . GLY A 1 211 ? 14.998 -13.275 -13.655 1.00 86.44 211 GLY A C 1
ATOM 1606 O O . GLY A 1 211 ? 16.055 -13.907 -13.684 1.00 86.44 211 GLY A O 1
ATOM 1607 N N . LEU A 1 212 ? 14.672 -12.446 -12.661 1.00 88.00 212 LEU A N 1
ATOM 1608 C CA . LEU A 1 212 ? 15.459 -12.268 -11.442 1.00 88.00 212 LEU A CA 1
ATOM 1609 C C . LEU A 1 212 ? 15.185 -13.415 -10.454 1.00 88.00 212 LEU A C 1
ATOM 1611 O O . LEU A 1 212 ? 14.148 -14.076 -10.514 1.00 88.00 212 LEU A O 1
ATOM 1615 N N . SER A 1 213 ? 16.105 -13.645 -9.519 1.00 94.12 213 SER A N 1
ATOM 1616 C CA . SER A 1 213 ? 15.895 -14.599 -8.422 1.00 94.12 213 SER A CA 1
ATOM 1617 C C . SER A 1 213 ? 15.082 -13.940 -7.305 1.00 94.12 213 SER A C 1
ATOM 1619 O O . SER A 1 213 ? 15.571 -12.990 -6.702 1.00 94.12 213 SER A O 1
ATOM 1621 N N . ASP A 1 214 ? 13.874 -14.438 -7.014 1.00 96.69 214 ASP A N 1
ATOM 1622 C CA . ASP A 1 214 ? 13.030 -13.920 -5.919 1.00 96.69 214 ASP A CA 1
ATOM 1623 C C . ASP A 1 214 ? 13.717 -14.154 -4.555 1.00 96.69 214 ASP A C 1
ATOM 1625 O O . ASP A 1 214 ? 14.069 -15.302 -4.257 1.00 96.69 214 ASP A O 1
ATOM 1629 N N . PRO A 1 215 ? 13.926 -13.112 -3.724 1.00 93.19 215 PRO A N 1
ATOM 1630 C CA . PRO A 1 215 ? 14.498 -13.277 -2.392 1.00 93.19 215 PRO A CA 1
ATOM 1631 C C . PRO A 1 215 ? 13.523 -13.951 -1.419 1.00 93.19 215 PRO A C 1
ATOM 1633 O O . PRO A 1 215 ? 13.967 -14.535 -0.432 1.00 93.19 215 PRO A O 1
ATOM 1636 N N . VAL A 1 216 ? 12.212 -13.942 -1.690 1.00 96.00 216 VAL A N 1
ATOM 1637 C CA . VAL A 1 216 ? 11.210 -14.623 -0.856 1.00 96.00 216 VAL A CA 1
ATOM 1638 C C . VAL A 1 216 ? 11.159 -16.103 -1.236 1.00 96.00 216 VAL A C 1
ATOM 1640 O O . VAL A 1 216 ? 10.318 -16.551 -2.014 1.00 96.00 216 VAL A O 1
ATOM 1643 N N . VAL A 1 217 ? 12.102 -16.875 -0.694 1.00 95.62 217 VAL A N 1
ATOM 1644 C CA . VAL A 1 217 ? 12.198 -18.331 -0.915 1.00 95.62 217 VAL A CA 1
ATOM 1645 C C . VAL A 1 217 ? 11.306 -19.145 0.027 1.00 95.62 217 VAL A C 1
ATOM 1647 O O . VAL A 1 217 ? 10.982 -20.295 -0.268 1.00 95.62 217 VAL A O 1
ATOM 1650 N N . ASP A 1 218 ? 10.907 -18.543 1.147 1.00 95.75 218 ASP A N 1
ATOM 1651 C CA . ASP A 1 218 ? 9.974 -19.080 2.134 1.00 95.75 218 ASP A CA 1
ATOM 1652 C C . ASP A 1 218 ? 8.988 -17.968 2.511 1.00 95.75 218 ASP A C 1
ATOM 1654 O O . ASP A 1 218 ? 9.376 -16.929 3.045 1.00 95.75 218 ASP A O 1
ATOM 1658 N N . ASP A 1 219 ? 7.711 -18.173 2.190 1.00 94.75 219 ASP A N 1
ATOM 1659 C CA . ASP A 1 219 ? 6.657 -17.180 2.422 1.00 94.75 219 ASP A CA 1
ATOM 1660 C C . ASP A 1 219 ? 6.026 -17.292 3.822 1.00 94.75 219 ASP A C 1
ATOM 1662 O O . ASP A 1 219 ? 4.994 -16.685 4.103 1.00 94.75 219 ASP A O 1
ATOM 1666 N N . THR A 1 220 ? 6.630 -18.071 4.722 1.00 97.44 220 THR A N 1
ATOM 1667 C CA . THR A 1 220 ? 6.218 -18.120 6.127 1.00 97.44 220 THR A CA 1
ATOM 1668 C C . THR A 1 220 ? 6.376 -16.727 6.769 1.00 97.44 220 THR A C 1
ATOM 1670 O O . THR A 1 220 ? 7.425 -16.089 6.592 1.00 97.44 220 THR A O 1
ATOM 1673 N N . PRO A 1 221 ? 5.375 -16.237 7.533 1.00 94.50 221 PRO A N 1
ATOM 1674 C CA . PRO A 1 221 ? 5.477 -14.957 8.224 1.00 94.50 221 PRO A C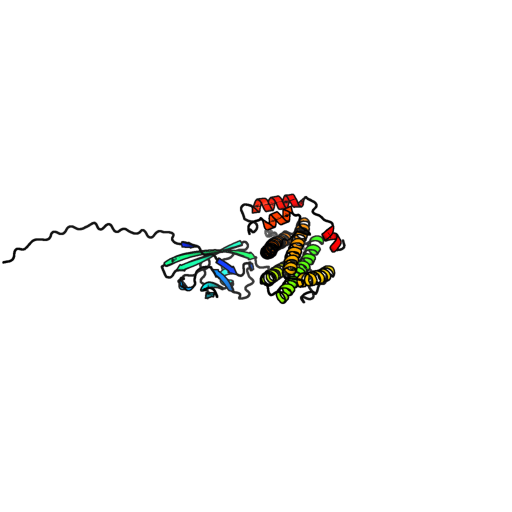A 1
ATOM 1675 C C . PRO A 1 221 ? 6.713 -14.869 9.121 1.00 94.50 221 PRO A C 1
ATOM 1677 O O . PRO A 1 221 ? 6.984 -15.780 9.908 1.00 94.50 221 PRO A O 1
ATOM 1680 N N . GLY A 1 222 ? 7.465 -13.776 8.999 1.00 91.44 222 GLY A N 1
ATOM 1681 C CA . GLY A 1 222 ? 8.673 -13.542 9.796 1.00 91.44 222 GLY A CA 1
ATOM 1682 C C . GLY A 1 222 ? 9.954 -14.203 9.269 1.00 91.44 222 GLY A C 1
ATOM 1683 O O . GLY A 1 222 ? 11.012 -14.028 9.872 1.00 91.44 222 GLY A O 1
ATOM 1684 N N . VAL A 1 223 ? 9.892 -14.957 8.165 1.00 96.50 223 VAL A N 1
ATOM 1685 C CA . VAL A 1 223 ? 11.074 -15.544 7.510 1.00 96.50 223 VAL A CA 1
ATOM 1686 C C . VAL A 1 223 ? 11.558 -14.625 6.385 1.00 96.50 223 VAL A C 1
ATOM 1688 O O . VAL A 1 223 ? 10.790 -14.310 5.478 1.00 96.50 223 VAL A O 1
ATOM 1691 N N . PHE A 1 224 ? 12.825 -14.209 6.438 1.00 91.88 224 PHE A N 1
ATOM 1692 C CA . PHE A 1 224 ? 13.451 -13.313 5.458 1.00 91.88 224 PHE A CA 1
ATOM 1693 C C . PHE A 1 224 ? 14.822 -13.845 5.036 1.00 91.88 224 PHE A C 1
ATOM 1695 O O . PHE A 1 224 ? 15.548 -14.425 5.847 1.00 91.88 224 PHE A O 1
ATOM 1702 N N . THR A 1 225 ? 15.181 -13.632 3.772 1.00 89.81 225 THR A N 1
ATOM 1703 C CA . THR A 1 225 ? 16.534 -13.879 3.258 1.00 89.81 225 THR A CA 1
ATOM 1704 C C . THR A 1 225 ? 17.484 -12.791 3.747 1.00 89.81 225 THR A C 1
ATOM 1706 O O . THR A 1 225 ? 18.604 -13.094 4.169 1.00 89.81 225 THR A O 1
ATOM 1709 N N . ASN A 1 226 ? 17.041 -11.531 3.750 1.00 81.75 226 ASN A N 1
ATOM 1710 C CA . ASN A 1 226 ? 17.786 -10.435 4.356 1.00 81.75 226 ASN A CA 1
ATOM 1711 C C . ASN A 1 226 ? 17.605 -10.414 5.886 1.00 81.75 226 ASN A C 1
ATOM 1713 O O . ASN A 1 226 ? 16.517 -10.159 6.406 1.00 81.75 226 ASN A O 1
ATOM 1717 N N . GLY A 1 227 ? 18.704 -10.631 6.619 1.00 80.62 227 GLY A N 1
ATOM 1718 C CA . GLY A 1 227 ? 18.704 -10.658 8.085 1.00 80.62 227 GLY A CA 1
ATOM 1719 C C . GLY A 1 227 ? 18.212 -9.363 8.738 1.00 80.62 227 GLY A C 1
ATOM 1720 O O . GLY A 1 227 ? 17.604 -9.427 9.802 1.00 80.62 227 GLY A O 1
ATOM 1721 N N . VAL A 1 228 ? 18.387 -8.209 8.080 1.00 81.62 228 VAL A N 1
ATOM 1722 C CA . VAL A 1 228 ? 17.907 -6.915 8.594 1.00 81.62 228 VAL A CA 1
ATOM 1723 C C . VAL A 1 228 ? 16.380 -6.890 8.698 1.00 81.62 228 VAL A C 1
ATOM 1725 O O . VAL A 1 228 ? 15.851 -6.425 9.706 1.00 81.62 228 VAL A O 1
ATOM 1728 N N . PHE A 1 229 ? 15.661 -7.434 7.709 1.00 83.31 229 PHE A N 1
ATOM 1729 C CA . PHE A 1 229 ? 14.196 -7.510 7.760 1.00 83.31 229 PHE A CA 1
ATOM 1730 C C . PHE A 1 229 ? 13.707 -8.534 8.789 1.00 83.31 229 PHE A C 1
ATOM 1732 O O . PHE A 1 229 ? 12.695 -8.298 9.445 1.00 83.31 229 PHE A O 1
ATOM 1739 N N . GLY A 1 230 ? 14.455 -9.620 9.011 1.00 81.44 230 GLY A N 1
ATOM 1740 C CA . GLY A 1 230 ? 14.180 -10.557 10.105 1.00 81.44 230 GLY A CA 1
ATOM 1741 C C . GLY A 1 230 ? 14.294 -9.909 11.488 1.00 81.44 230 GLY A C 1
ATOM 1742 O O . GLY A 1 230 ? 13.389 -10.050 12.316 1.00 81.44 230 GLY A O 1
ATOM 1743 N N . ASP A 1 231 ? 15.367 -9.152 11.725 1.00 82.69 231 ASP A N 1
ATOM 1744 C CA . ASP A 1 231 ? 15.570 -8.418 12.978 1.00 82.69 231 ASP A CA 1
ATOM 1745 C C . ASP A 1 231 ? 14.499 -7.333 13.169 1.00 82.69 231 ASP A C 1
ATOM 1747 O O . ASP A 1 231 ? 13.925 -7.201 14.256 1.00 82.69 231 ASP A O 1
ATOM 1751 N N . LEU A 1 232 ? 14.173 -6.598 12.101 1.00 81.69 232 LEU A N 1
ATOM 1752 C CA . LEU A 1 232 ? 13.159 -5.550 12.135 1.00 81.69 232 LEU A CA 1
ATOM 1753 C C . LEU A 1 232 ? 11.756 -6.125 12.382 1.00 81.69 232 LEU A C 1
ATOM 1755 O O . LEU A 1 232 ? 11.025 -5.600 13.219 1.00 81.69 232 LEU A O 1
ATOM 1759 N N . TYR A 1 233 ? 11.402 -7.253 11.760 1.00 91.44 233 TYR A N 1
ATOM 1760 C CA . TYR A 1 233 ? 10.155 -7.969 12.044 1.00 91.44 233 TYR A CA 1
ATOM 1761 C C . TYR A 1 233 ? 10.045 -8.338 13.528 1.00 91.44 233 TYR A C 1
ATOM 1763 O O . TYR A 1 233 ? 9.025 -8.066 14.170 1.00 91.44 233 TYR A O 1
ATOM 1771 N N . ALA A 1 234 ? 11.099 -8.922 14.104 1.00 85.94 234 ALA A N 1
ATOM 1772 C CA . ALA A 1 234 ? 11.112 -9.309 15.513 1.00 85.94 234 ALA A CA 1
ATOM 1773 C C . ALA A 1 234 ? 10.977 -8.093 16.445 1.00 85.94 234 ALA A C 1
ATOM 1775 O O . ALA A 1 234 ? 10.216 -8.130 17.417 1.00 85.94 234 ALA A O 1
ATOM 1776 N N . GLN A 1 235 ? 11.677 -6.999 16.136 1.00 85.69 235 GLN A N 1
ATOM 1777 C CA . GLN A 1 235 ? 11.594 -5.751 16.890 1.00 85.69 235 GLN A CA 1
ATOM 1778 C C . GLN A 1 235 ? 10.185 -5.149 16.835 1.00 85.69 235 GLN A C 1
ATOM 1780 O O . GLN A 1 235 ? 9.603 -4.850 17.880 1.00 85.69 235 GLN A O 1
ATOM 1785 N N . LEU A 1 236 ? 9.628 -4.989 15.634 1.00 87.38 236 LEU A N 1
ATOM 1786 C CA . LEU A 1 236 ? 8.351 -4.313 15.418 1.00 87.38 236 LEU A CA 1
ATOM 1787 C C . LEU A 1 236 ? 7.172 -5.123 15.958 1.00 87.38 236 LEU A C 1
ATOM 1789 O O . LEU A 1 236 ? 6.281 -4.555 16.585 1.00 87.38 236 LEU A O 1
ATOM 1793 N N . THR A 1 237 ? 7.186 -6.450 15.814 1.00 92.62 237 THR A N 1
ATOM 1794 C CA . THR A 1 237 ? 6.157 -7.306 16.429 1.00 92.62 237 THR A CA 1
ATOM 1795 C C . THR A 1 237 ? 6.237 -7.299 17.954 1.00 92.62 237 THR A C 1
ATOM 1797 O O . THR A 1 237 ? 5.203 -7.262 18.622 1.00 92.62 237 THR A O 1
ATOM 1800 N N . THR A 1 238 ? 7.447 -7.249 18.524 1.00 91.69 238 THR A N 1
ATOM 1801 C CA . THR A 1 238 ? 7.629 -7.087 19.973 1.00 91.69 238 THR A CA 1
ATOM 1802 C C . THR A 1 238 ? 7.074 -5.745 20.444 1.00 91.69 238 THR A C 1
ATOM 1804 O O . THR A 1 238 ? 6.284 -5.714 21.387 1.00 91.69 238 THR A O 1
ATOM 1807 N N . GLN A 1 239 ? 7.429 -4.647 19.775 1.00 81.12 239 GLN A N 1
ATOM 1808 C CA . GLN A 1 239 ? 6.941 -3.309 20.108 1.00 81.12 239 GLN A CA 1
ATOM 1809 C C . GLN A 1 239 ? 5.414 -3.219 19.988 1.00 81.12 239 GLN A C 1
ATOM 1811 O O . GLN A 1 239 ? 4.745 -2.831 20.943 1.00 81.12 239 GLN A O 1
ATOM 1816 N N . GLY A 1 240 ? 4.851 -3.656 18.861 1.00 93.50 240 GLY A N 1
ATOM 1817 C CA . GLY A 1 240 ? 3.411 -3.617 18.605 1.00 93.50 240 GLY A CA 1
ATOM 1818 C C . GLY A 1 240 ? 2.584 -4.525 19.521 1.00 93.50 240 GLY A C 1
ATOM 1819 O O . GLY A 1 240 ? 1.378 -4.338 19.657 1.00 93.50 240 GLY A O 1
ATOM 1820 N N . SER A 1 241 ? 3.209 -5.486 20.207 1.00 94.69 241 SER A N 1
ATOM 1821 C CA . SER A 1 241 ? 2.526 -6.314 21.208 1.00 94.69 241 SER A CA 1
ATOM 1822 C C . SER A 1 241 ? 2.300 -5.617 22.557 1.00 94.69 241 SER A C 1
ATOM 1824 O O . SER A 1 241 ? 1.517 -6.110 23.369 1.00 94.69 241 SER A O 1
ATOM 1826 N N . GLY A 1 242 ? 2.953 -4.473 22.805 1.00 91.00 242 GLY A N 1
ATOM 1827 C CA . GLY A 1 242 ? 2.854 -3.740 24.071 1.00 91.00 242 GLY A CA 1
ATOM 1828 C C . GLY A 1 242 ? 1.464 -3.154 24.326 1.00 91.00 242 GLY A C 1
ATOM 1829 O O . GLY A 1 242 ? 0.927 -3.264 25.432 1.00 91.00 242 GLY A O 1
ATOM 1830 N N . SER A 1 243 ? 0.855 -2.571 23.295 1.00 96.44 243 SER A N 1
ATOM 1831 C CA . SER A 1 243 ? -0.497 -2.018 23.327 1.00 96.44 243 SER A CA 1
ATOM 1832 C C . SER A 1 243 ? -1.041 -1.815 21.910 1.00 96.44 243 SER A C 1
ATOM 1834 O O . SER A 1 243 ? -0.286 -1.797 20.940 1.00 96.44 243 SER A O 1
ATOM 1836 N N . LEU A 1 244 ? -2.354 -1.595 21.774 1.00 91.56 244 LEU A N 1
ATOM 1837 C CA . LEU A 1 244 ? -2.938 -1.237 20.477 1.00 91.56 244 LEU A CA 1
ATOM 1838 C C . LEU A 1 244 ? -2.361 0.081 19.928 1.00 91.56 244 LEU A C 1
ATOM 1840 O O . LEU A 1 244 ? -2.181 0.209 18.721 1.00 91.56 244 LEU A O 1
ATOM 1844 N N . VAL A 1 245 ? -2.058 1.052 20.795 1.00 95.25 245 VAL A N 1
ATOM 1845 C CA . VAL A 1 245 ? -1.405 2.305 20.383 1.00 95.25 245 VAL A CA 1
ATOM 1846 C C . VAL A 1 245 ? -0.015 2.016 19.817 1.00 95.25 245 VAL A C 1
ATOM 1848 O O . VAL A 1 245 ? 0.302 2.513 18.739 1.00 95.25 245 VAL A O 1
ATOM 1851 N N . ASP A 1 246 ? 0.771 1.157 20.474 1.00 93.00 246 ASP A N 1
ATOM 1852 C CA . ASP A 1 246 ? 2.089 0.755 19.968 1.00 93.00 246 ASP A CA 1
ATOM 1853 C C . ASP A 1 246 ? 1.974 0.026 18.623 1.00 93.00 246 ASP A C 1
ATOM 1855 O O . ASP A 1 246 ? 2.768 0.281 17.723 1.00 93.00 246 ASP A O 1
ATOM 1859 N N . ALA A 1 247 ? 0.962 -0.829 18.444 1.00 94.31 247 ALA A N 1
ATOM 1860 C CA . ALA A 1 247 ? 0.711 -1.518 17.177 1.00 94.31 247 ALA A CA 1
ATOM 1861 C C . ALA A 1 247 ? 0.381 -0.548 16.034 1.00 94.31 247 ALA A C 1
ATOM 1863 O O . ALA A 1 247 ? 0.891 -0.691 14.924 1.00 94.31 247 ALA A O 1
ATOM 1864 N N . LEU A 1 248 ? -0.473 0.448 16.290 1.00 92.12 248 LEU A N 1
ATOM 1865 C CA . LEU A 1 248 ? -0.806 1.479 15.304 1.00 92.12 248 LEU A CA 1
ATOM 1866 C C . LEU A 1 248 ? 0.403 2.383 15.011 1.00 92.12 248 LEU A C 1
ATOM 1868 O O . LEU A 1 248 ? 0.599 2.785 13.866 1.00 92.12 248 LEU A O 1
ATOM 1872 N N . GLY A 1 249 ? 1.231 2.660 16.024 1.00 92.38 249 GLY A N 1
ATOM 1873 C CA . GLY A 1 249 ? 2.501 3.373 15.882 1.00 92.38 249 GLY A CA 1
ATOM 1874 C C . GLY A 1 249 ? 3.517 2.607 15.036 1.00 92.38 249 GLY A C 1
ATOM 1875 O O . GLY A 1 249 ? 4.153 3.201 14.172 1.00 92.38 249 GLY A O 1
ATOM 1876 N N . VAL A 1 250 ? 3.619 1.287 15.221 1.00 96.81 250 VAL A N 1
ATOM 1877 C CA . VAL A 1 250 ? 4.405 0.388 14.357 1.00 96.81 250 VAL A CA 1
ATOM 1878 C C . VAL A 1 250 ? 3.877 0.407 12.923 1.00 96.81 250 VAL A C 1
ATOM 1880 O O . VAL A 1 250 ? 4.672 0.461 11.991 1.00 96.81 250 VAL A O 1
ATOM 1883 N N . GLY A 1 251 ? 2.551 0.430 12.747 1.00 96.75 251 GLY A N 1
ATOM 1884 C CA . GLY A 1 251 ? 1.910 0.647 11.452 1.00 96.75 251 GLY A CA 1
ATOM 1885 C C . GLY A 1 251 ? 2.435 1.896 10.754 1.00 96.75 251 GLY A C 1
ATOM 1886 O O . GLY A 1 251 ? 3.039 1.792 9.695 1.00 96.75 251 GLY A O 1
ATOM 1887 N N . ALA A 1 252 ? 2.287 3.058 11.392 1.00 95.69 252 ALA A N 1
ATOM 1888 C CA . ALA A 1 252 ? 2.769 4.328 10.850 1.00 95.69 252 ALA A CA 1
ATOM 1889 C C . ALA A 1 252 ? 4.293 4.358 10.617 1.00 95.69 252 ALA A C 1
ATOM 1891 O O . ALA A 1 252 ? 4.734 4.948 9.638 1.00 95.69 252 ALA A O 1
ATOM 1892 N N . TYR A 1 253 ? 5.086 3.707 11.475 1.00 94.38 253 TYR A N 1
ATOM 1893 C CA . TYR A 1 253 ? 6.542 3.603 11.324 1.00 94.38 253 TYR A CA 1
ATOM 1894 C C . TYR A 1 253 ? 6.967 2.859 10.059 1.00 94.38 253 TYR A C 1
ATOM 1896 O O . TYR A 1 253 ? 7.887 3.302 9.378 1.00 94.38 253 TYR A O 1
ATOM 1904 N N . ILE A 1 254 ? 6.309 1.740 9.751 1.00 95.56 254 ILE A N 1
ATOM 1905 C CA . ILE A 1 254 ? 6.602 0.966 8.541 1.00 95.56 254 ILE A CA 1
ATOM 1906 C C . ILE A 1 254 ? 6.288 1.799 7.297 1.00 95.56 254 ILE A C 1
ATOM 1908 O O . ILE A 1 254 ? 7.127 1.894 6.413 1.00 95.56 254 ILE A O 1
ATOM 1912 N N . GLU A 1 255 ? 5.136 2.469 7.263 1.00 97.62 255 GLU A N 1
ATOM 1913 C CA . GLU A 1 255 ? 4.751 3.282 6.102 1.00 97.62 255 GLU A CA 1
ATOM 1914 C C . GLU A 1 255 ? 5.636 4.526 5.931 1.00 97.62 255 GLU A C 1
ATOM 1916 O O . GLU A 1 255 ? 5.908 4.965 4.817 1.00 97.62 255 GLU A O 1
ATOM 1921 N N . ASP A 1 256 ? 6.103 5.115 7.035 1.00 91.31 256 ASP A N 1
ATOM 1922 C CA . ASP A 1 256 ? 7.083 6.205 7.019 1.00 91.31 256 ASP A CA 1
ATOM 1923 C C . ASP A 1 256 ? 8.416 5.759 6.387 1.00 91.31 256 ASP A C 1
ATOM 1925 O O . ASP A 1 256 ? 8.968 6.458 5.533 1.00 91.31 256 ASP A O 1
ATOM 1929 N N . LEU A 1 257 ? 8.899 4.571 6.766 1.00 85.88 257 LEU A N 1
ATOM 1930 C CA . LEU A 1 257 ? 10.099 3.958 6.196 1.00 85.88 257 LEU A CA 1
ATOM 1931 C C . LEU A 1 257 ? 9.929 3.662 4.698 1.00 85.88 257 LEU A C 1
ATOM 1933 O O . LEU A 1 257 ? 10.710 4.166 3.889 1.00 85.88 257 LEU A O 1
ATOM 1937 N N . ASP A 1 258 ? 8.864 2.944 4.340 1.00 88.81 258 ASP A N 1
ATOM 1938 C CA . ASP A 1 258 ? 8.598 2.475 2.978 1.00 88.81 258 ASP A CA 1
ATOM 1939 C C . ASP A 1 258 ? 8.466 3.641 1.980 1.00 88.81 258 ASP A C 1
ATOM 1941 O O . ASP A 1 258 ? 9.075 3.648 0.908 1.00 88.81 258 ASP A O 1
ATOM 1945 N N . ILE A 1 259 ? 7.778 4.728 2.361 1.00 86.56 259 ILE A N 1
ATOM 1946 C CA . ILE A 1 259 ? 7.684 5.938 1.524 1.00 86.56 259 ILE A CA 1
ATOM 1947 C C . ILE A 1 259 ? 9.070 6.540 1.256 1.00 86.56 259 ILE A C 1
ATOM 1949 O O . ILE A 1 259 ? 9.334 7.029 0.150 1.00 86.56 259 ILE A O 1
ATOM 1953 N N . VAL A 1 260 ? 9.949 6.574 2.260 1.00 82.31 260 VAL A N 1
ATOM 1954 C CA . VAL A 1 260 ? 11.299 7.129 2.104 1.00 82.31 260 VAL A CA 1
ATOM 1955 C C . VAL A 1 260 ? 12.153 6.232 1.216 1.00 82.31 260 VAL A C 1
ATOM 1957 O O . VAL A 1 260 ? 12.822 6.755 0.317 1.00 82.31 260 VAL A O 1
ATOM 1960 N N . ASP A 1 261 ? 12.104 4.918 1.411 1.00 79.44 261 ASP A N 1
ATOM 1961 C CA . ASP A 1 261 ? 12.882 3.962 0.627 1.00 79.44 261 ASP A CA 1
ATOM 1962 C C . ASP A 1 261 ? 12.403 3.920 -0.840 1.00 79.44 261 ASP A C 1
ATOM 1964 O O . ASP A 1 261 ? 13.225 4.066 -1.753 1.00 79.44 261 ASP A O 1
ATOM 1968 N N . LEU A 1 262 ? 11.090 3.974 -1.098 1.00 85.75 262 LEU A N 1
ATOM 1969 C CA . LEU A 1 262 ? 10.522 4.159 -2.443 1.00 85.75 262 LEU A CA 1
ATOM 1970 C C . LEU A 1 262 ? 10.954 5.469 -3.105 1.00 85.75 262 LEU A C 1
ATOM 1972 O O . LEU A 1 262 ? 11.325 5.485 -4.283 1.00 85.75 262 LEU A O 1
ATOM 1976 N N . ARG A 1 263 ? 10.933 6.595 -2.380 1.00 87.38 263 ARG A N 1
ATOM 1977 C CA . ARG A 1 263 ? 11.378 7.894 -2.922 1.00 87.38 263 ARG A CA 1
ATOM 1978 C C . ARG A 1 263 ? 12.865 7.899 -3.256 1.00 87.38 263 ARG A C 1
ATOM 1980 O O . ARG A 1 263 ? 13.255 8.510 -4.257 1.00 87.38 263 ARG A O 1
ATOM 1987 N N . ASN A 1 264 ? 13.680 7.234 -2.440 1.00 76.88 264 ASN A N 1
ATOM 1988 C CA . ASN A 1 264 ? 15.104 7.060 -2.701 1.00 76.88 264 ASN A CA 1
ATOM 1989 C C . ASN A 1 264 ? 15.310 6.215 -3.963 1.00 76.88 264 ASN A C 1
ATOM 1991 O O . ASN A 1 264 ? 15.998 6.667 -4.882 1.00 76.88 264 ASN A O 1
ATOM 1995 N N . ALA A 1 265 ? 14.636 5.067 -4.064 1.00 78.31 265 ALA A N 1
ATOM 1996 C CA . ALA A 1 265 ? 14.692 4.200 -5.233 1.00 78.31 265 ALA A CA 1
ATOM 1997 C C . ALA A 1 265 ? 14.243 4.933 -6.512 1.00 78.31 265 ALA A C 1
ATOM 1999 O O . ALA A 1 265 ? 14.948 4.932 -7.519 1.00 78.31 265 ALA A O 1
ATOM 2000 N N . LEU A 1 266 ? 13.142 5.692 -6.458 1.00 80.75 266 LEU A N 1
ATOM 2001 C CA . LEU A 1 266 ? 12.628 6.522 -7.561 1.00 80.75 266 LEU A CA 1
ATOM 2002 C C . LEU A 1 266 ? 13.588 7.630 -8.037 1.00 80.75 266 LEU A C 1
ATOM 2004 O O . LEU A 1 266 ? 13.349 8.254 -9.080 1.00 80.75 266 LEU A O 1
ATOM 2008 N N . SER A 1 267 ? 14.654 7.918 -7.287 1.00 79.56 267 SER A N 1
ATOM 2009 C CA . SER A 1 267 ? 15.717 8.836 -7.707 1.00 79.56 267 SER A CA 1
ATOM 2010 C C . SER A 1 267 ? 16.856 8.154 -8.477 1.00 79.56 267 SER A C 1
ATOM 2012 O O . SER A 1 267 ? 17.659 8.852 -9.096 1.00 79.56 267 SER A O 1
ATOM 2014 N N . GLU A 1 268 ? 16.895 6.820 -8.473 1.00 76.69 268 GLU A N 1
ATOM 2015 C CA . GLU A 1 268 ? 17.982 5.994 -9.014 1.00 76.69 268 GLU A CA 1
ATOM 2016 C C . GLU A 1 268 ? 17.523 4.995 -10.094 1.00 76.69 268 GLU A C 1
ATOM 2018 O O . GLU A 1 268 ? 18.360 4.324 -10.697 1.00 76.69 268 GLU A O 1
ATOM 2023 N N . VAL A 1 269 ? 16.215 4.906 -10.365 1.00 72.06 269 VAL A N 1
ATOM 2024 C CA . VAL A 1 269 ? 15.627 4.014 -11.379 1.00 72.06 269 VAL A CA 1
ATOM 2025 C C . VAL A 1 269 ? 15.154 4.783 -12.617 1.00 72.06 269 VAL A C 1
ATOM 2027 O O . VAL A 1 269 ? 14.492 5.818 -12.514 1.00 72.06 269 VAL A O 1
ATOM 2030 N N . ASP A 1 270 ? 15.452 4.245 -13.803 1.00 74.88 270 ASP A N 1
ATOM 2031 C CA . ASP A 1 270 ? 15.127 4.860 -15.097 1.00 74.88 270 ASP A CA 1
ATOM 2032 C C . ASP A 1 270 ? 14.072 4.058 -15.874 1.00 74.88 270 ASP A C 1
ATOM 2034 O O . ASP A 1 270 ? 13.342 4.627 -16.701 1.00 74.88 270 ASP A O 1
ATOM 2038 N N . CYS A 1 271 ? 13.961 2.742 -15.636 1.00 77.69 271 CYS A N 1
ATOM 2039 C CA . CYS A 1 271 ? 12.943 1.919 -16.270 1.00 77.69 271 CYS A CA 1
ATOM 2040 C C . CYS A 1 271 ? 11.575 2.438 -15.874 1.00 77.69 271 CYS A C 1
ATOM 2042 O O . CYS A 1 271 ? 11.132 2.290 -14.737 1.00 77.69 271 CYS A O 1
ATOM 2044 N N . GLN A 1 272 ? 10.851 2.956 -16.861 1.00 77.81 272 GLN A N 1
ATOM 2045 C CA . GLN A 1 272 ? 9.491 3.456 -16.660 1.00 77.81 272 GLN A CA 1
ATOM 2046 C C . GLN A 1 272 ? 8.554 2.367 -16.123 1.00 77.81 272 GLN A C 1
ATOM 2048 O O . GLN A 1 272 ? 7.582 2.661 -15.438 1.00 77.81 272 GLN A O 1
ATOM 2053 N N . CYS A 1 273 ? 8.875 1.103 -16.402 1.00 72.38 273 CYS A N 1
ATOM 2054 C CA . CYS A 1 273 ? 8.200 -0.050 -15.835 1.00 72.38 273 CYS A CA 1
ATOM 2055 C C . CYS A 1 273 ? 8.336 -0.138 -14.303 1.00 72.38 273 CYS A C 1
ATOM 2057 O O . CYS A 1 273 ? 7.340 -0.367 -13.625 1.00 72.38 273 CYS A O 1
ATOM 2059 N N . VAL A 1 274 ? 9.548 0.069 -13.774 1.00 75.44 274 VAL A N 1
ATOM 2060 C CA . VAL A 1 274 ? 9.869 0.014 -12.341 1.00 75.44 274 VAL A CA 1
ATOM 2061 C C . VAL A 1 274 ? 9.351 1.272 -11.660 1.00 75.44 274 VAL A C 1
ATOM 2063 O O . VAL A 1 274 ? 8.644 1.165 -10.664 1.00 75.44 274 VAL A O 1
ATOM 2066 N N . VAL A 1 275 ? 9.596 2.446 -12.261 1.00 73.19 275 VAL A N 1
ATOM 2067 C CA . VAL A 1 275 ? 9.063 3.740 -11.797 1.00 73.19 275 VAL A CA 1
ATOM 2068 C C . VAL A 1 275 ? 7.558 3.648 -11.561 1.00 73.19 275 VAL A C 1
ATOM 2070 O O . VAL A 1 275 ? 7.081 4.017 -10.496 1.00 73.19 275 VAL A O 1
ATOM 2073 N N . GLN A 1 276 ? 6.805 3.105 -12.521 1.00 71.75 276 GLN A N 1
ATOM 2074 C CA . GLN A 1 276 ? 5.351 3.017 -12.405 1.00 71.75 276 GLN A CA 1
ATOM 2075 C C . GLN A 1 276 ? 4.892 2.112 -11.255 1.00 71.75 276 GLN A C 1
ATOM 2077 O O . GLN A 1 276 ? 3.852 2.387 -10.659 1.00 71.75 276 GLN A O 1
ATOM 2082 N N . VAL A 1 277 ? 5.614 1.024 -10.973 1.00 74.44 277 VAL A N 1
ATOM 2083 C CA . VAL A 1 277 ? 5.301 0.148 -9.837 1.00 74.44 277 VAL A CA 1
ATOM 2084 C C . VAL A 1 277 ? 5.619 0.875 -8.534 1.00 74.44 277 VAL A C 1
ATOM 2086 O O . VAL A 1 277 ? 4.724 1.016 -7.711 1.00 74.44 277 VAL A O 1
ATOM 2089 N N . PHE A 1 278 ? 6.821 1.431 -8.387 1.00 82.50 278 PHE A N 1
ATOM 2090 C CA . PHE A 1 278 ? 7.232 2.128 -7.163 1.00 82.50 278 PHE A CA 1
ATOM 2091 C C . PHE A 1 278 ? 6.367 3.361 -6.856 1.00 82.50 278 PHE A C 1
ATOM 2093 O O . PHE A 1 278 ? 6.002 3.581 -5.709 1.00 82.50 278 PHE A O 1
ATOM 2100 N N . GLU A 1 279 ? 5.953 4.137 -7.863 1.00 77.25 279 GLU A N 1
ATOM 2101 C CA . GLU A 1 279 ? 5.026 5.262 -7.654 1.00 77.25 279 GLU A CA 1
ATOM 2102 C C . GLU A 1 279 ? 3.637 4.807 -7.174 1.00 77.25 279 GLU A C 1
ATOM 2104 O O . GLU A 1 279 ? 2.973 5.537 -6.435 1.00 77.25 279 GLU A O 1
ATOM 2109 N N . ASN A 1 280 ? 3.182 3.620 -7.593 1.00 68.12 280 ASN A N 1
ATOM 2110 C CA . ASN A 1 280 ? 1.908 3.060 -7.140 1.00 68.12 280 ASN A CA 1
ATOM 2111 C C . ASN A 1 280 ? 2.001 2.532 -5.707 1.00 68.12 280 ASN A C 1
ATOM 2113 O O . ASN A 1 280 ? 1.069 2.770 -4.941 1.00 68.12 280 ASN A O 1
ATOM 2117 N N . LEU A 1 281 ? 3.106 1.864 -5.364 1.00 82.50 281 LEU A N 1
ATOM 2118 C CA . LEU A 1 281 ? 3.414 1.453 -3.994 1.00 82.50 281 LEU A CA 1
ATOM 2119 C C . LEU A 1 281 ? 3.439 2.687 -3.082 1.00 82.50 281 LEU A C 1
ATOM 2121 O O . LEU A 1 281 ? 2.616 2.768 -2.184 1.00 82.50 281 LEU A O 1
ATOM 2125 N N . GLU A 1 282 ? 4.189 3.744 -3.433 1.00 86.62 282 GLU A N 1
ATOM 2126 C CA . GLU A 1 282 ? 4.315 4.955 -2.592 1.00 86.62 282 GLU A CA 1
ATOM 2127 C C . GLU A 1 282 ? 2.950 5.624 -2.355 1.00 86.62 282 GLU A C 1
ATOM 2129 O O . GLU A 1 282 ? 2.680 6.200 -1.298 1.00 86.62 282 GLU A O 1
ATOM 2134 N N . ALA A 1 283 ? 2.067 5.584 -3.357 1.00 78.62 283 ALA A N 1
ATOM 2135 C CA . ALA A 1 283 ? 0.705 6.085 -3.225 1.00 78.62 283 ALA A CA 1
ATOM 2136 C C . ALA A 1 283 ? -0.146 5.222 -2.275 1.00 78.62 283 ALA A C 1
ATOM 2138 O O . ALA A 1 283 ? -0.965 5.778 -1.537 1.00 78.62 283 ALA A O 1
ATOM 2139 N N . GLY A 1 284 ? 0.044 3.900 -2.297 1.00 79.88 284 GLY A N 1
ATOM 2140 C CA . GLY A 1 284 ? -0.510 2.943 -1.339 1.00 79.88 284 GLY A CA 1
ATOM 2141 C C . GLY A 1 284 ? -0.053 3.256 0.082 1.00 79.88 284 GLY A C 1
ATOM 2142 O O . GLY A 1 284 ? -0.897 3.611 0.907 1.00 79.88 284 GLY A O 1
ATOM 2143 N N . SER A 1 285 ? 1.259 3.294 0.307 1.00 88.69 285 SER A N 1
ATOM 2144 C CA . SER A 1 285 ? 1.889 3.549 1.609 1.00 88.69 285 SER A CA 1
ATOM 2145 C C . SER A 1 285 ? 1.471 4.905 2.190 1.00 88.69 285 SER A C 1
ATOM 2147 O O . SER A 1 285 ? 1.126 5.037 3.364 1.00 88.69 285 SER A O 1
ATOM 2149 N N . CYS A 1 286 ? 1.332 5.947 1.352 1.00 86.56 286 CYS A N 1
ATOM 2150 C CA . CYS A 1 286 ? 0.762 7.232 1.786 1.00 86.56 286 CYS A CA 1
ATOM 2151 C C . CYS A 1 286 ? -0.680 7.104 2.321 1.00 86.56 286 CYS A C 1
ATOM 2153 O O . CYS A 1 286 ? -1.075 7.838 3.229 1.00 86.56 286 CYS A O 1
ATO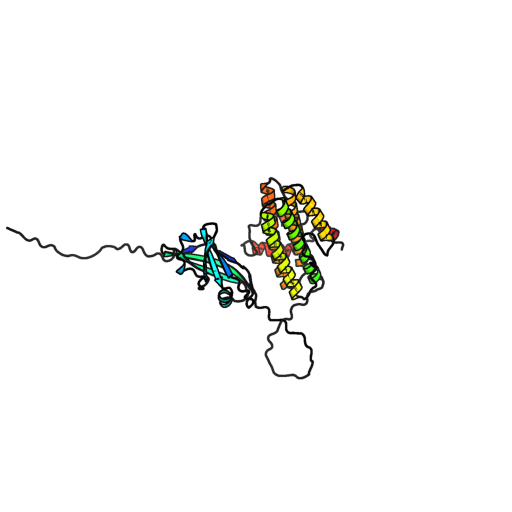M 2155 N N . ASN A 1 287 ? -1.510 6.231 1.741 1.00 84.94 287 ASN A N 1
ATOM 2156 C CA . ASN A 1 287 ? -2.876 5.997 2.221 1.00 84.94 287 ASN A CA 1
ATOM 2157 C C . ASN A 1 287 ? -2.894 5.161 3.500 1.00 84.94 287 ASN A C 1
ATOM 2159 O O . ASN A 1 287 ? -3.708 5.428 4.387 1.00 84.94 287 ASN A O 1
ATOM 2163 N N . HIS A 1 288 ? -1.999 4.187 3.611 1.00 95.31 288 HIS A N 1
ATOM 2164 C CA . HIS A 1 288 ? -1.833 3.378 4.812 1.00 95.31 288 HIS A CA 1
ATOM 2165 C C . HIS A 1 288 ? -1.347 4.217 5.992 1.00 95.31 288 HIS A C 1
ATOM 2167 O O . HIS A 1 288 ? -1.976 4.189 7.052 1.00 95.31 288 HIS A O 1
ATOM 2173 N N . LEU A 1 289 ? -0.348 5.082 5.777 1.00 96.44 289 LEU A N 1
ATOM 2174 C CA . LEU A 1 289 ? 0.132 6.038 6.773 1.00 96.44 289 LEU A CA 1
ATOM 2175 C C . LEU A 1 289 ? -1.018 6.904 7.297 1.00 96.44 289 LEU A C 1
ATOM 2177 O O . LEU A 1 289 ? -1.233 6.992 8.507 1.00 96.44 289 LEU A O 1
ATOM 2181 N N . ARG A 1 290 ? -1.833 7.482 6.400 1.00 95.81 290 ARG A N 1
ATOM 2182 C CA . ARG A 1 290 ? -3.035 8.241 6.795 1.00 95.81 290 ARG A CA 1
ATOM 2183 C C . ARG A 1 290 ? -3.992 7.401 7.637 1.00 95.81 290 ARG A C 1
ATOM 2185 O O . ARG A 1 290 ? -4.518 7.910 8.623 1.00 95.81 290 ARG A O 1
ATOM 2192 N N . ALA A 1 291 ? -4.233 6.144 7.266 1.00 86.69 291 ALA A N 1
ATOM 2193 C CA . ALA A 1 291 ? -5.140 5.265 7.999 1.00 86.69 291 ALA A CA 1
ATOM 2194 C C . ALA A 1 291 ? -4.638 4.984 9.427 1.00 86.69 291 ALA A C 1
ATOM 2196 O O . ALA A 1 291 ? -5.415 5.092 10.379 1.00 86.69 291 ALA A O 1
ATOM 2197 N N . PHE A 1 292 ? -3.345 4.691 9.600 1.00 96.38 292 PHE A N 1
ATOM 2198 C CA . PHE A 1 292 ? -2.753 4.491 10.925 1.00 96.38 292 PHE A CA 1
ATOM 2199 C C . PHE A 1 292 ? -2.763 5.773 11.763 1.00 96.38 292 PHE A C 1
ATOM 2201 O O . PHE A 1 292 ? -3.207 5.744 12.913 1.00 96.38 292 PHE A O 1
ATOM 2208 N N . VAL A 1 293 ? -2.372 6.915 11.189 1.00 96.44 293 VAL A N 1
ATOM 2209 C CA . VAL A 1 293 ? -2.369 8.211 11.892 1.00 96.44 293 VAL A CA 1
ATOM 2210 C C . VAL A 1 293 ? -3.776 8.649 12.303 1.00 96.44 293 VAL A C 1
ATOM 2212 O O . VAL A 1 293 ? -3.964 9.153 13.413 1.00 96.44 293 VAL A O 1
ATOM 2215 N N . GLN A 1 294 ? -4.792 8.412 11.468 1.00 92.56 294 GLN A N 1
ATOM 2216 C CA . GLN A 1 294 ? -6.189 8.679 11.828 1.00 92.56 294 GLN A CA 1
ATOM 2217 C C . GLN A 1 294 ? -6.635 7.849 13.037 1.00 92.56 294 GLN A C 1
ATOM 2219 O O . GLN A 1 294 ? -7.307 8.371 13.929 1.00 92.56 294 GLN A O 1
ATOM 2224 N N . LEU A 1 295 ? -6.248 6.572 13.097 1.00 87.88 295 LEU A N 1
ATOM 2225 C CA . LEU A 1 295 ? -6.581 5.709 14.229 1.00 87.88 295 LEU A CA 1
ATOM 2226 C C . LEU A 1 295 ? -5.810 6.081 15.496 1.00 87.88 295 LEU A C 1
ATOM 2228 O O . LEU A 1 295 ? -6.419 6.092 16.563 1.00 87.88 295 LEU A O 1
ATOM 2232 N N . LEU A 1 296 ? -4.529 6.449 15.394 1.00 93.50 296 LEU A N 1
ATOM 2233 C CA . LEU A 1 296 ? -3.760 6.998 16.519 1.00 93.50 296 LEU A CA 1
ATOM 2234 C C . LEU A 1 296 ? -4.427 8.258 17.076 1.00 93.50 296 LEU A C 1
ATOM 2236 O O . LEU A 1 296 ? -4.694 8.340 18.274 1.00 93.50 296 LEU A O 1
ATOM 2240 N N . THR A 1 297 ? -4.815 9.181 16.195 1.00 93.75 297 THR A N 1
ATOM 2241 C CA . THR A 1 297 ? -5.519 10.413 16.580 1.00 93.75 297 THR A CA 1
ATOM 2242 C C . THR A 1 297 ? -6.838 10.101 17.289 1.00 93.75 297 THR A C 1
ATOM 2244 O O . THR A 1 297 ? -7.171 10.729 18.293 1.00 93.75 297 THR A O 1
ATOM 2247 N N . ALA A 1 298 ? -7.579 9.090 16.824 1.00 91.56 298 ALA A N 1
ATOM 2248 C CA . ALA A 1 298 ? -8.804 8.632 17.479 1.00 91.56 298 ALA A CA 1
ATOM 2249 C C . ALA A 1 298 ? -8.559 7.993 18.862 1.00 91.56 298 ALA A C 1
ATOM 2251 O O . ALA A 1 298 ? -9.469 7.994 19.691 1.00 91.56 298 ALA A O 1
ATOM 2252 N N . GLN A 1 299 ? -7.351 7.482 19.129 1.00 90.56 299 GLN A N 1
ATOM 2253 C CA . GLN A 1 299 ? -6.908 7.045 20.462 1.00 90.56 299 GLN A CA 1
ATOM 2254 C C . GLN A 1 299 ? -6.381 8.202 21.333 1.00 90.56 299 GLN A C 1
ATOM 2256 O O . GLN A 1 299 ? -6.045 7.980 22.493 1.00 90.56 299 GLN A O 1
ATOM 2261 N N . GLY A 1 300 ? -6.349 9.435 20.816 1.00 95.69 300 GLY A N 1
ATOM 2262 C CA . GLY A 1 300 ? -5.803 10.603 21.513 1.00 95.69 300 GLY A CA 1
ATOM 2263 C C . GLY A 1 300 ? -4.282 10.732 21.413 1.00 95.69 300 GLY A C 1
ATOM 2264 O O . GLY A 1 300 ? -3.699 11.517 22.156 1.00 95.69 300 GLY A O 1
ATOM 2265 N N . GLU A 1 301 ? -3.661 9.988 20.500 1.00 96.44 301 GLU A N 1
ATOM 2266 C CA . GLU A 1 301 ? -2.215 9.929 20.299 1.00 96.44 301 GLU A CA 1
ATOM 2267 C C . GLU A 1 301 ? -1.811 10.589 18.977 1.00 96.44 301 GLU A C 1
ATOM 2269 O O . GLU A 1 301 ? -2.618 10.761 18.063 1.00 96.44 301 GLU A O 1
ATOM 2274 N N . THR A 1 302 ? -0.536 10.950 18.856 1.00 93.69 302 THR A N 1
ATOM 2275 C CA . THR A 1 302 ? 0.037 11.544 17.639 1.00 93.69 302 THR A CA 1
ATOM 2276 C C . THR A 1 302 ? 1.240 10.743 17.170 1.00 93.69 302 THR A C 1
ATOM 2278 O O . THR A 1 302 ? 2.007 10.257 17.997 1.00 93.69 302 THR A O 1
ATOM 2281 N N . TYR A 1 303 ? 1.456 10.671 15.858 1.00 95.31 303 TYR A N 1
ATOM 2282 C CA . TYR A 1 303 ? 2.677 10.111 15.283 1.00 95.31 303 TYR A CA 1
ATOM 2283 C C . TYR A 1 303 ? 3.658 11.228 14.904 1.00 95.31 303 TYR A C 1
ATOM 2285 O O . TYR A 1 303 ? 3.251 12.232 14.323 1.00 95.31 303 TYR A O 1
ATOM 2293 N N . THR A 1 304 ? 4.937 11.060 15.243 1.00 92.25 304 THR A N 1
ATOM 2294 C CA . THR A 1 304 ? 6.033 11.926 14.777 1.00 92.25 304 THR A CA 1
ATOM 2295 C C . THR A 1 304 ? 6.851 11.128 13.762 1.00 92.25 304 THR A C 1
ATOM 2297 O O . THR A 1 304 ? 7.273 10.031 14.125 1.00 92.25 304 THR A O 1
ATOM 2300 N N . PRO A 1 305 ? 7.078 11.630 12.532 1.00 87.31 305 PRO A N 1
ATOM 2301 C CA . PRO A 1 305 ? 7.851 10.899 11.532 1.00 87.31 305 PRO A CA 1
ATOM 2302 C C . PRO A 1 305 ? 9.298 10.693 11.993 1.00 87.31 305 PRO A C 1
ATOM 2304 O O . PRO A 1 305 ? 9.963 11.620 12.468 1.00 87.31 305 PRO A O 1
ATOM 2307 N N . GLU A 1 306 ? 9.784 9.468 11.835 1.00 84.12 306 GLU A N 1
ATOM 2308 C CA . GLU A 1 306 ? 11.158 9.055 12.117 1.00 84.12 306 GLU A CA 1
ATOM 2309 C C . GLU A 1 306 ? 12.051 9.192 10.873 1.00 84.12 306 GLU A C 1
ATOM 2311 O O . GLU A 1 306 ? 13.241 9.524 10.994 1.00 84.12 306 GLU A O 1
ATOM 2316 N N . PHE A 1 307 ? 11.479 8.987 9.680 1.00 82.88 307 PHE A N 1
ATOM 2317 C CA . PHE A 1 307 ? 12.196 8.967 8.403 1.00 82.88 307 PHE A CA 1
ATOM 2318 C C . PHE A 1 307 ? 11.830 10.142 7.496 1.00 82.88 307 PHE A C 1
ATOM 2320 O O . PHE A 1 307 ? 12.727 10.864 7.037 1.00 82.88 307 PHE A O 1
ATOM 2327 N N . LEU A 1 308 ? 10.537 10.372 7.263 1.00 81.44 308 LEU A N 1
ATOM 2328 C CA . LEU A 1 308 ? 10.031 11.526 6.533 1.00 81.44 308 LEU A CA 1
ATOM 2329 C C . LEU A 1 308 ? 10.454 12.830 7.218 1.00 81.44 308 LEU A C 1
ATOM 2331 O O . LEU A 1 308 ? 10.670 12.925 8.430 1.00 81.44 308 LEU A O 1
ATOM 2335 N N . THR A 1 309 ? 10.563 13.893 6.424 1.00 84.31 309 THR A N 1
ATOM 2336 C CA . THR A 1 309 ? 10.610 15.237 7.001 1.00 84.31 309 THR A CA 1
ATOM 2337 C C . THR A 1 309 ? 9.233 15.585 7.562 1.00 84.31 309 THR A C 1
ATOM 2339 O O . THR A 1 309 ? 8.218 15.099 7.065 1.00 84.31 309 THR A O 1
ATOM 2342 N N . GLN A 1 310 ? 9.187 16.463 8.568 1.00 87.00 310 GLN A N 1
ATOM 2343 C CA . GLN A 1 310 ? 7.908 16.935 9.103 1.00 87.00 310 GLN A CA 1
ATOM 2344 C C . GLN A 1 310 ? 7.036 17.554 8.000 1.00 87.00 310 GLN A C 1
ATOM 2346 O O . GLN A 1 310 ? 5.867 17.216 7.900 1.00 87.00 310 GLN A O 1
ATOM 2351 N N . ASP A 1 311 ? 7.622 18.372 7.118 1.00 85.62 311 ASP A N 1
ATOM 2352 C CA . ASP A 1 311 ? 6.894 19.008 6.013 1.00 85.62 311 ASP A CA 1
ATOM 2353 C C . ASP A 1 311 ? 6.291 17.986 5.032 1.00 85.62 311 ASP A C 1
ATOM 2355 O O . ASP A 1 311 ? 5.160 18.157 4.577 1.00 85.62 311 ASP A O 1
ATOM 2359 N N . ASP A 1 312 ? 7.028 16.922 4.690 1.00 82.88 312 ASP A N 1
ATOM 2360 C CA . ASP A 1 312 ? 6.520 15.880 3.792 1.00 82.88 312 ASP A CA 1
ATOM 2361 C C . ASP A 1 312 ? 5.429 15.043 4.467 1.00 82.88 312 ASP A C 1
ATOM 2363 O O . ASP A 1 312 ? 4.442 14.690 3.819 1.00 82.88 312 ASP A O 1
ATOM 2367 N N . PHE A 1 313 ? 5.602 14.731 5.753 1.00 91.06 313 PHE A N 1
ATOM 2368 C CA . PHE A 1 313 ? 4.598 14.044 6.556 1.00 91.06 313 PHE A CA 1
ATOM 2369 C C . PHE A 1 313 ? 3.309 14.868 6.636 1.00 91.06 313 PHE A C 1
ATOM 2371 O O . PHE A 1 313 ? 2.245 14.367 6.276 1.00 91.06 313 PHE A O 1
ATOM 2378 N N . ASP A 1 314 ? 3.402 16.148 7.001 1.00 90.12 314 ASP A N 1
ATOM 2379 C CA . ASP A 1 314 ? 2.258 17.060 7.080 1.00 90.12 314 ASP A CA 1
ATOM 2380 C C . ASP A 1 314 ? 1.558 17.166 5.717 1.00 90.12 314 ASP A C 1
ATOM 2382 O O . ASP A 1 314 ? 0.339 17.045 5.629 1.00 90.12 314 ASP A O 1
ATOM 2386 N N . ALA A 1 315 ? 2.315 17.271 4.618 1.00 87.50 315 ALA A N 1
ATOM 2387 C CA . ALA A 1 315 ? 1.747 17.286 3.269 1.00 87.50 315 ALA A CA 1
ATOM 2388 C C . ALA A 1 315 ? 1.005 15.986 2.905 1.00 87.50 315 ALA A C 1
ATOM 2390 O O . ALA A 1 315 ? 0.025 16.021 2.154 1.00 87.50 315 ALA A O 1
ATOM 2391 N N . ILE A 1 316 ? 1.457 14.832 3.409 1.00 87.38 316 ILE A N 1
ATOM 2392 C CA . ILE A 1 316 ? 0.748 13.560 3.247 1.00 87.38 316 ILE A CA 1
ATOM 2393 C C . ILE A 1 316 ? -0.534 13.574 4.082 1.00 87.38 316 ILE A C 1
ATOM 2395 O O . ILE A 1 316 ? -1.596 13.298 3.521 1.00 87.38 316 ILE A O 1
ATOM 2399 N N . ILE A 1 317 ? -0.463 13.912 5.371 1.00 89.50 317 ILE A N 1
ATOM 2400 C CA . ILE A 1 317 ? -1.608 13.864 6.293 1.00 89.50 317 ILE A CA 1
ATOM 2401 C C . ILE A 1 317 ? -2.695 14.886 5.926 1.00 89.50 317 ILE A C 1
ATOM 2403 O O . ILE A 1 317 ? -3.875 14.533 5.919 1.00 89.50 317 ILE A O 1
ATOM 2407 N N . ASP A 1 318 ? -2.311 16.106 5.544 1.00 84.44 318 ASP A N 1
ATOM 2408 C CA . ASP A 1 318 ? -3.231 17.199 5.194 1.00 84.44 318 ASP A CA 1
ATOM 2409 C C . ASP A 1 318 ? -3.743 17.122 3.746 1.00 84.44 318 ASP A C 1
ATOM 2411 O O . ASP A 1 318 ? -4.730 17.769 3.375 1.00 84.44 318 ASP A O 1
ATOM 2415 N N . GLY A 1 319 ? -3.086 16.332 2.895 1.00 73.56 319 GLY A N 1
ATOM 2416 C CA . GLY A 1 319 ? -3.542 16.076 1.536 1.00 73.56 319 GLY A CA 1
ATOM 2417 C C . GLY A 1 319 ? -4.865 15.305 1.533 1.00 73.56 319 GLY A C 1
ATOM 2418 O O . GLY A 1 319 ? -4.940 14.195 2.058 1.00 73.56 319 GLY A O 1
ATOM 2419 N N . ALA A 1 320 ? -5.910 15.866 0.905 1.00 45.22 320 ALA A N 1
ATOM 2420 C CA . ALA A 1 320 ? -7.171 15.157 0.666 1.00 45.22 320 ALA A CA 1
ATOM 2421 C C . ALA A 1 320 ? -6.912 13.788 0.010 1.00 45.22 320 ALA A C 1
ATOM 2423 O O . ALA A 1 320 ? -6.001 13.679 -0.812 1.00 45.22 320 ALA A O 1
ATOM 2424 N N . GLN A 1 321 ? -7.724 12.772 0.343 1.00 43.59 321 GLN A N 1
ATOM 2425 C CA . GLN A 1 321 ? -7.674 11.445 -0.286 1.00 43.59 321 GLN A CA 1
ATOM 2426 C C . GLN A 1 321 ? -7.727 11.600 -1.808 1.00 43.59 321 GLN A C 1
ATOM 2428 O O . GLN A 1 321 ? -8.772 11.873 -2.394 1.00 43.59 321 GLN A O 1
ATOM 2433 N N . GLY A 1 322 ? -6.569 11.513 -2.445 1.00 34.94 322 GLY A N 1
ATOM 2434 C CA . GLY A 1 322 ? -6.412 11.923 -3.822 1.00 34.94 322 GLY A CA 1
ATOM 2435 C C . GLY A 1 322 ? -5.189 11.253 -4.392 1.00 34.94 322 GLY A C 1
ATOM 2436 O O . GLY A 1 322 ? -4.059 11.655 -4.120 1.00 34.94 322 GLY A O 1
ATOM 2437 N N . GLY A 1 323 ? -5.435 10.245 -5.225 1.00 34.44 323 GLY A N 1
ATOM 2438 C CA . GLY A 1 323 ? -4.462 9.819 -6.216 1.00 34.44 323 GLY A CA 1
ATOM 2439 C C . GLY A 1 323 ? -4.022 10.992 -7.112 1.00 34.44 323 GLY A C 1
ATOM 2440 O O . GLY A 1 323 ? -4.500 12.121 -6.965 1.00 34.44 323 GLY A O 1
ATOM 2441 N N . PRO A 1 324 ? -3.137 10.749 -8.090 1.00 33.47 324 PRO A N 1
ATOM 2442 C CA . PRO A 1 324 ? -2.334 11.781 -8.759 1.00 33.47 324 PRO A CA 1
ATOM 2443 C C . PRO A 1 324 ? -3.087 12.862 -9.570 1.00 33.47 324 PRO A C 1
ATOM 2445 O O . PRO A 1 324 ? -2.451 13.614 -10.304 1.00 33.47 324 PRO A O 1
ATOM 2448 N N . GLN A 1 325 ? -4.418 12.948 -9.505 1.00 36.66 325 GLN A N 1
ATOM 2449 C CA . GLN A 1 325 ? -5.261 13.707 -10.436 1.00 36.66 325 GLN A CA 1
ATOM 2450 C C . GLN A 1 325 ? -6.267 14.663 -9.767 1.00 36.66 325 GLN A C 1
ATOM 2452 O O . GLN A 1 325 ? -7.219 15.103 -10.406 1.00 36.66 325 GLN A O 1
ATOM 2457 N N . GLY A 1 326 ? -6.055 15.053 -8.506 1.00 30.56 326 GLY A N 1
ATOM 2458 C CA . GLY A 1 326 ? -6.728 16.236 -7.951 1.00 30.56 326 GLY A CA 1
ATOM 2459 C C . GLY A 1 326 ? -6.179 17.549 -8.549 1.00 30.56 326 GLY A C 1
ATOM 2460 O O . GLY A 1 326 ? -5.070 17.551 -9.086 1.00 30.56 326 GLY A O 1
ATOM 2461 N N . PRO A 1 327 ? -6.868 18.700 -8.402 1.00 33.66 327 PRO A N 1
ATOM 2462 C CA . PRO A 1 327 ? -6.352 20.012 -8.826 1.00 33.66 327 PRO A CA 1
ATOM 2463 C C . PRO A 1 327 ? -4.991 20.370 -8.190 1.00 33.66 327 PRO A C 1
ATOM 2465 O O . PRO A 1 327 ? -4.233 21.160 -8.747 1.00 33.66 327 PRO A O 1
ATOM 2468 N N . ASN A 1 328 ? -4.659 19.728 -7.062 1.00 38.59 328 ASN A N 1
ATOM 2469 C CA . ASN A 1 328 ? -3.366 19.816 -6.379 1.00 38.59 328 ASN A CA 1
ATOM 2470 C C . ASN A 1 328 ? -2.358 18.724 -6.797 1.00 38.59 328 ASN A C 1
ATOM 2472 O O . ASN A 1 328 ? -1.193 18.810 -6.427 1.00 38.59 328 ASN A O 1
ATOM 2476 N N . GLY A 1 329 ? -2.749 17.718 -7.587 1.00 38.84 329 GLY A N 1
ATOM 2477 C CA . GLY A 1 329 ? -1.895 16.595 -8.006 1.00 38.84 329 GLY A CA 1
ATOM 2478 C C . GLY A 1 329 ? -0.752 17.012 -8.936 1.00 38.84 329 GLY A C 1
ATOM 2479 O O . GLY A 1 329 ? 0.362 16.507 -8.822 1.00 38.84 329 GLY A O 1
ATOM 2480 N N . GLN A 1 330 ? -0.978 18.019 -9.786 1.00 37.06 330 GLN A N 1
ATOM 2481 C CA . GLN A 1 330 ? 0.080 18.608 -10.618 1.00 37.06 330 GLN A CA 1
ATOM 2482 C C . GLN A 1 330 ? 1.068 19.449 -9.795 1.00 37.06 330 GLN A C 1
ATOM 2484 O O . GLN A 1 330 ? 2.258 19.468 -10.110 1.00 37.06 330 GLN A O 1
ATOM 2489 N N . GLN A 1 331 ? 0.603 20.102 -8.722 1.00 37.97 331 GLN A N 1
ATOM 2490 C CA . GLN A 1 331 ? 1.482 20.794 -7.772 1.00 37.97 331 GLN A CA 1
ATOM 2491 C C . GLN A 1 331 ? 2.276 19.787 -6.937 1.00 37.97 331 GLN A C 1
ATOM 2493 O O . GLN A 1 331 ? 3.482 19.952 -6.807 1.00 37.97 331 GLN A O 1
ATOM 2498 N N . PHE A 1 332 ? 1.658 18.687 -6.498 1.00 42.00 332 PHE A N 1
ATOM 2499 C CA . PHE A 1 332 ? 2.334 17.590 -5.801 1.00 42.00 332 PHE A CA 1
ATOM 2500 C C . PHE A 1 332 ? 3.417 16.936 -6.674 1.00 42.00 332 PHE A C 1
ATOM 2502 O O . PHE A 1 332 ? 4.539 16.747 -6.220 1.00 42.00 332 PHE A O 1
ATOM 2509 N N . GLN A 1 333 ? 3.144 16.664 -7.955 1.00 43.38 333 GLN A N 1
ATOM 2510 C CA . GLN A 1 333 ? 4.145 16.133 -8.893 1.00 43.38 333 GLN A CA 1
ATOM 2511 C C . GLN A 1 333 ? 5.288 17.125 -9.180 1.00 43.38 333 GLN A C 1
ATOM 2513 O O . GLN A 1 333 ? 6.445 16.718 -9.321 1.00 43.38 333 GLN A O 1
ATOM 2518 N N . GLN A 1 334 ? 5.000 18.430 -9.248 1.00 40.97 334 GLN A N 1
ATOM 2519 C CA . GLN A 1 334 ? 6.028 19.467 -9.409 1.00 40.97 334 GLN A CA 1
ATOM 2520 C C . GLN A 1 334 ? 6.862 19.657 -8.136 1.00 40.97 334 GLN A C 1
ATOM 2522 O O . GLN A 1 334 ? 8.083 19.781 -8.229 1.00 40.97 334 GLN A O 1
ATOM 2527 N N . GLN A 1 335 ? 6.243 19.596 -6.958 1.00 43.06 335 GLN A N 1
ATOM 2528 C CA . GLN A 1 335 ? 6.915 19.691 -5.664 1.00 43.06 335 GLN A CA 1
ATOM 2529 C C . GLN A 1 335 ? 7.749 18.431 -5.378 1.00 43.06 335 GLN A C 1
ATOM 2531 O O . GLN A 1 335 ? 8.895 18.551 -4.957 1.00 43.06 335 GLN A O 1
ATOM 2536 N N . ARG A 1 336 ? 7.276 17.239 -5.781 1.00 51.97 336 ARG A N 1
ATOM 2537 C CA . ARG A 1 336 ? 8.045 15.975 -5.808 1.00 51.97 336 ARG A CA 1
ATOM 2538 C C . ARG A 1 336 ? 9.285 16.048 -6.700 1.00 51.97 336 ARG A C 1
ATOM 2540 O O . ARG A 1 336 ? 10.334 15.520 -6.344 1.00 51.97 336 ARG A O 1
ATOM 2547 N N . ARG A 1 337 ? 9.208 16.707 -7.863 1.00 46.16 337 ARG A N 1
ATOM 2548 C CA . ARG A 1 337 ? 10.382 16.928 -8.734 1.00 46.16 337 ARG A CA 1
ATOM 2549 C C . ARG A 1 337 ? 11.377 17.932 -8.147 1.00 46.16 337 ARG A C 1
ATOM 2551 O O . ARG A 1 337 ? 12.569 17.789 -8.396 1.00 46.16 337 ARG A O 1
ATOM 2558 N N . GLN A 1 338 ? 10.909 18.913 -7.376 1.00 40.84 338 GLN A N 1
ATOM 2559 C CA . GLN A 1 338 ? 11.765 19.914 -6.731 1.00 40.84 338 GLN A CA 1
ATOM 2560 C C . GLN A 1 338 ? 12.412 19.395 -5.432 1.00 40.84 338 GLN A C 1
ATOM 2562 O O . GLN A 1 338 ? 13.597 19.642 -5.218 1.00 40.84 338 GLN A O 1
ATOM 2567 N N . ASN A 1 339 ? 11.699 18.602 -4.622 1.00 42.03 339 ASN A N 1
ATOM 2568 C CA . ASN A 1 339 ? 12.248 17.961 -3.416 1.00 42.03 339 ASN A CA 1
ATOM 2569 C C . ASN A 1 339 ? 13.202 16.797 -3.729 1.00 42.03 339 ASN A C 1
ATOM 2571 O O . ASN A 1 339 ? 14.062 16.493 -2.908 1.00 42.03 339 ASN A O 1
ATOM 2575 N N . ARG A 1 340 ? 13.159 16.235 -4.949 1.00 45.66 340 ARG A N 1
ATOM 2576 C CA . ARG A 1 340 ? 14.145 15.262 -5.470 1.00 45.66 340 ARG A CA 1
ATOM 2577 C C . ARG A 1 340 ? 15.599 15.773 -5.429 1.00 45.66 340 ARG A C 1
ATOM 2579 O O . ARG A 1 340 ? 16.532 14.986 -5.531 1.00 45.66 340 ARG A O 1
ATOM 2586 N N . LEU A 1 341 ? 15.795 17.091 -5.304 1.00 34.44 341 LEU A N 1
ATOM 2587 C CA . LEU A 1 341 ? 17.103 17.754 -5.286 1.00 34.44 341 LEU A CA 1
ATOM 2588 C C . LEU A 1 341 ? 17.596 18.135 -3.881 1.00 34.44 341 LEU A C 1
ATOM 2590 O O . LEU A 1 341 ? 18.713 18.642 -3.763 1.00 34.44 341 LEU A O 1
ATOM 2594 N N . GLN A 1 342 ? 16.811 17.912 -2.820 1.00 36.25 342 GLN A N 1
ATOM 2595 C CA . GLN A 1 342 ? 17.273 18.173 -1.457 1.00 36.25 342 GLN A CA 1
ATOM 2596 C C . GLN A 1 342 ? 17.798 16.886 -0.811 1.00 36.25 342 GLN A C 1
ATOM 2598 O O . GLN A 1 342 ? 17.121 15.859 -0.858 1.00 36.25 342 GLN A O 1
ATOM 2603 N N . PRO A 1 343 ? 18.998 16.898 -0.202 1.00 36.56 343 PRO A N 1
ATOM 2604 C CA . PRO A 1 343 ? 19.513 15.743 0.513 1.00 36.56 343 PRO A CA 1
ATOM 2605 C C . PRO A 1 343 ? 18.681 15.545 1.787 1.00 36.56 343 PRO A C 1
ATOM 2607 O O . PRO A 1 343 ? 19.004 16.087 2.842 1.00 36.56 343 PRO A O 1
ATOM 2610 N N . MET A 1 344 ? 17.600 14.766 1.687 1.00 43.81 344 MET A N 1
ATOM 2611 C CA . MET A 1 344 ? 16.920 14.198 2.854 1.00 43.81 344 MET A CA 1
ATOM 2612 C C . MET A 1 344 ? 17.931 13.416 3.691 1.00 43.81 344 MET A C 1
ATOM 2614 O O . MET A 1 344 ? 18.973 13.025 3.162 1.00 43.81 344 MET A O 1
ATOM 2618 N N . LYS A 1 345 ? 17.672 13.262 4.999 1.00 40.59 345 LYS A N 1
ATOM 2619 C CA . LYS A 1 345 ? 18.582 12.713 6.028 1.00 40.59 345 LYS A CA 1
ATOM 2620 C C . LYS A 1 345 ? 19.038 11.285 5.699 1.00 40.59 345 LYS A C 1
ATOM 2622 O O . LYS A 1 345 ? 18.663 10.300 6.314 1.00 40.59 345 LYS A O 1
ATOM 2627 N N . ARG A 1 346 ? 19.965 11.239 4.757 1.00 44.16 346 ARG A N 1
ATOM 2628 C CA . ARG A 1 346 ? 20.588 10.132 4.044 1.00 44.16 346 ARG A CA 1
ATOM 2629 C C . ARG A 1 346 ? 21.372 9.160 4.928 1.00 44.16 346 ARG A C 1
ATOM 2631 O O . ARG A 1 346 ? 21.942 8.221 4.387 1.00 44.16 346 ARG A O 1
ATOM 2638 N N . GLN A 1 347 ? 21.464 9.432 6.228 1.00 35.16 347 GLN A N 1
ATOM 2639 C CA . GLN A 1 347 ? 22.353 8.733 7.149 1.00 35.16 347 GLN A CA 1
ATOM 2640 C C . GLN A 1 347 ? 21.638 7.570 7.853 1.00 35.16 347 GLN A C 1
ATOM 2642 O O . GLN A 1 347 ? 22.156 6.469 7.820 1.00 35.16 347 GLN A O 1
ATOM 2647 N N . ARG A 1 348 ? 20.416 7.743 8.390 1.00 38.69 348 ARG A N 1
ATOM 2648 C CA . ARG A 1 348 ? 19.807 6.700 9.246 1.00 38.69 348 ARG A CA 1
ATOM 2649 C C . ARG A 1 348 ? 19.296 5.458 8.508 1.00 38.69 348 ARG A C 1
ATOM 2651 O O . ARG A 1 348 ? 19.464 4.372 9.042 1.00 38.69 348 ARG A O 1
ATOM 2658 N N . ALA A 1 349 ? 18.748 5.598 7.298 1.00 39.12 349 ALA A N 1
ATOM 2659 C CA . ALA A 1 349 ? 18.383 4.442 6.471 1.00 39.12 349 ALA A CA 1
ATOM 2660 C C . ALA A 1 349 ? 19.643 3.656 6.051 1.00 39.12 349 ALA A C 1
ATOM 2662 O O . ALA A 1 349 ? 19.738 2.454 6.263 1.00 39.12 349 ALA A O 1
ATOM 2663 N N . ARG A 1 350 ? 20.701 4.344 5.591 1.00 41.16 350 ARG A N 1
ATOM 2664 C CA . ARG A 1 350 ? 21.984 3.694 5.251 1.00 41.16 350 ARG A CA 1
ATOM 2665 C C . ARG A 1 350 ? 22.684 3.036 6.442 1.00 41.16 350 ARG A C 1
ATOM 2667 O O . ARG A 1 350 ? 23.234 1.950 6.283 1.00 41.16 350 ARG A O 1
ATOM 2674 N N . ASP A 1 351 ? 22.625 3.655 7.620 1.00 41.59 351 ASP A N 1
ATOM 2675 C CA . ASP A 1 351 ? 23.212 3.112 8.848 1.00 41.59 351 ASP A CA 1
ATOM 2676 C C . ASP A 1 351 ? 22.494 1.822 9.317 1.00 41.59 351 ASP A C 1
ATOM 2678 O O . ASP A 1 351 ? 23.116 1.003 9.992 1.00 41.59 351 ASP A O 1
ATOM 2682 N N . TRP A 1 352 ? 21.222 1.606 8.942 1.00 42.25 352 TRP A N 1
ATOM 2683 C CA . TRP A 1 352 ? 20.466 0.376 9.238 1.00 42.25 352 TRP A CA 1
ATOM 2684 C C . TRP A 1 352 ? 20.738 -0.752 8.225 1.00 42.25 352 TRP A C 1
ATOM 2686 O O . TRP A 1 352 ? 20.766 -1.924 8.594 1.00 42.25 352 TRP A O 1
ATOM 2696 N N . TYR A 1 353 ? 21.008 -0.402 6.961 1.00 47.44 353 TYR A N 1
ATOM 2697 C CA . TYR A 1 353 ? 21.201 -1.354 5.855 1.00 47.44 353 TYR A CA 1
ATOM 2698 C C . TYR A 1 353 ? 22.670 -1.683 5.525 1.00 47.44 353 TYR A C 1
ATOM 2700 O O . TYR A 1 353 ? 22.935 -2.462 4.612 1.00 47.44 353 TYR A O 1
ATOM 2708 N N . GLY A 1 354 ? 23.635 -1.139 6.276 1.00 36.41 354 GLY A N 1
ATOM 2709 C CA . GLY A 1 354 ? 25.025 -1.609 6.268 1.00 36.41 354 GLY A CA 1
ATOM 2710 C C . GLY A 1 354 ? 25.841 -1.316 5.003 1.00 36.41 354 GLY A C 1
ATOM 2711 O O . GLY A 1 354 ? 26.715 -2.119 4.671 1.00 36.41 354 GLY A O 1
ATOM 2712 N N . ASN A 1 355 ? 25.595 -0.184 4.330 1.00 33.09 355 ASN A N 1
ATOM 2713 C CA . ASN A 1 355 ? 26.402 0.293 3.191 1.00 33.09 355 ASN A CA 1
ATOM 2714 C C . ASN A 1 355 ? 27.231 1.544 3.508 1.00 33.09 355 ASN A C 1
ATOM 2716 O O . ASN A 1 355 ? 26.628 2.593 3.845 1.00 33.09 355 ASN A O 1
#

Foldseek 3Di:
DDDDDDDDDDDDDDPPPPPPPDDDPEAEKEKDWPPLEDEAPPQPQDKTKIWIPAAPQFFPLVFKDKQNHRFPDWDADPVRGIMGIDGSNVVSVPDDAAKDKIKIWGATPVGHIYIYIDIGGYHYHPDDDDDDDDDDDDDDDDDDPDPPPDPQPQWDVLLVVLLLVQLLLLLLLLLLLVLLCVQPVDVLSVVLSVVSVVLNVLSVVVCVVNVHDRQCPDSPRLDGSDVLSNVVSVVQSVQCNPDVLSSLLSQLQSLLVLLLSLLVSCLVGDNPSSNVSSLVVNLSSLVSNLVSQVVNVVVVHGHDRPQDDPVVNCCSNVDDSDDLDDPCNVVVVVVSVVCSPDPRPPPPVCVSVPD

Sequence (355 aa):
MIRRLLLLVTPFLAAAFVNGARADDTVYIDVQISPSNIVLGLDKGAAVTVHTDIAFSTVDRNTVALSGLAPYLTKADITGNLVAKFRQSEVEAILSPGVAALTLTGLTQDGLTFEGADSIRVIADPAPPVPNGLTFSNGQPAAVKTLRVMPAQTLTQVEVDHILFMREEEKLARDVYIAMYDLWGVRVFDNISRSEQNHMDAIKNLIDTYGLSDPVVDDTPGVFTNGVFGDLYAQLTTQGSGSLVDALGVGAYIEDLDIVDLRNALSEVDCQCVVQVFENLEAGSCNHLRAFVQLLTAQGETYTPEFLTQDDFDAIIDGAQGGPQGPNGQQFQQQRRQNRLQPMKRQRARDWYGN

Radius of gyration: 28.74 Å; chains: 1; bounding box: 123×45×73 Å